Protein AF-A0A258QVG5-F1 (afdb_monomer_lite)

Foldseek 3Di:
DDDPPAWDKDWDFDAVVVPRDIDIDTHHNPPDDDDDDFAFLVLLLVQDDPQQNVLSVLVVVLCVVQVWTKGWDDQSVCCSVVVDHNDDQQDATEIETEAGQLVCLLVSLVSLVVSQVPGRYHYWYWHAYPVGDTDISVVVNVVVVVVVVVVPDPPDPPDDDDDDDDDDDDDDDDDDDDDPDPVNSVVVVVCVSPVSVVVPDDDDDDDDDDDDDDDDDDDD

Secondary structure (DSSP, 8-state):
---TTS-EEEEEEPPGGG-S-EEEEEE-TTS--PPPPPPPHHHHGGGS-GGGHHHHHHHHHHHHHHT---EE-HHHHHHHHH-S----TT--EEEEEEP--GGGHHHHHHHHHHHHHHSSS-EEEEEE-TTS-EEEHHHHHHHHHHHHHHHSSPPPP------------------------HHHHHHHHHHHHHHHHHTT-------PPPPP----PPP-

Radius of gyration: 26.52 Å; chains: 1; bounding box: 61×71×98 Å

pLDDT: mean 75.22, std 26.57, range [23.16, 98.62]

Structure (mmCIF, N/CA/C/O backbone):
data_AF-A0A258QVG5-F1
#
_entry.id   AF-A0A258QVG5-F1
#
loop_
_atom_site.group_PDB
_atom_site.id
_atom_site.type_symbol
_atom_site.label_atom_id
_atom_site.label_alt_id
_atom_site.label_comp_id
_atom_site.label_asym_id
_atom_site.label_entity_id
_atom_site.label_seq_id
_atom_site.pdbx_PDB_ins_code
_atom_site.Cartn_x
_atom_site.Cartn_y
_atom_site.Cartn_z
_atom_site.occupancy
_atom_site.B_iso_or_equiv
_atom_site.auth_seq_id
_atom_site.auth_comp_id
_atom_site.auth_asym_id
_atom_site.auth_atom_id
_atom_site.pdbx_PDB_model_num
ATOM 1 N N . GLY A 1 1 ? -1.564 -7.899 -40.779 1.00 39.44 1 GLY A N 1
ATOM 2 C CA . GLY A 1 1 ? -1.584 -9.232 -40.152 1.00 39.44 1 GLY A CA 1
ATOM 3 C C . GLY A 1 1 ? -2.522 -9.162 -38.972 1.00 39.44 1 GLY A C 1
ATOM 4 O O . GLY A 1 1 ? -2.535 -8.127 -38.325 1.00 39.44 1 GLY A O 1
ATOM 5 N N . ALA A 1 2 ? -3.357 -10.185 -38.790 1.00 42.19 2 ALA A N 1
ATOM 6 C CA . ALA A 1 2 ? -4.320 -10.341 -37.692 1.00 42.19 2 ALA A CA 1
ATOM 7 C C . ALA A 1 2 ? -3.625 -10.186 -36.318 1.00 42.19 2 ALA A C 1
ATOM 9 O O . ALA A 1 2 ? -2.499 -10.648 -36.208 1.00 42.19 2 ALA A O 1
ATOM 10 N N . ASN A 1 3 ? -4.157 -9.576 -35.254 1.00 44.97 3 ASN A N 1
ATOM 11 C CA . ASN A 1 3 ? -5.513 -9.179 -34.871 1.00 44.97 3 ASN A CA 1
ATOM 12 C C . ASN A 1 3 ? -5.395 -8.015 -33.847 1.00 44.97 3 ASN A C 1
ATOM 14 O O . ASN A 1 3 ? -5.315 -8.257 -32.653 1.00 44.97 3 ASN A O 1
ATOM 18 N N . ASP A 1 4 ? -5.374 -6.755 -34.297 1.00 52.28 4 ASP A N 1
ATOM 19 C CA . ASP A 1 4 ? -5.156 -5.539 -33.466 1.00 52.28 4 ASP A CA 1
ATOM 20 C C . ASP A 1 4 ? -6.308 -5.229 -32.471 1.00 52.28 4 ASP A C 1
ATOM 22 O O . ASP A 1 4 ? -6.428 -4.124 -31.949 1.00 52.28 4 ASP A O 1
ATOM 26 N N . ARG A 1 5 ? -7.247 -6.167 -32.276 1.00 58.56 5 ARG A N 1
ATOM 27 C CA . ARG A 1 5 ? -8.491 -5.955 -31.516 1.00 58.56 5 ARG A CA 1
ATOM 28 C C . ARG A 1 5 ? -8.512 -6.606 -30.138 1.00 58.56 5 ARG A C 1
ATOM 30 O O . ARG A 1 5 ? -9.379 -6.233 -29.353 1.00 58.56 5 ARG A O 1
ATOM 37 N N . ASP A 1 6 ? -7.560 -7.489 -29.840 1.00 79.62 6 ASP A N 1
ATOM 38 C CA . ASP A 1 6 ? -7.533 -8.229 -28.572 1.00 79.62 6 ASP A CA 1
ATOM 39 C C . ASP A 1 6 ? -6.244 -8.009 -27.760 1.00 79.62 6 ASP A C 1
ATOM 41 O O . ASP A 1 6 ? -6.131 -8.515 -26.649 1.00 79.62 6 ASP A O 1
ATOM 45 N N . ASP A 1 7 ? -5.277 -7.235 -28.254 1.00 87.31 7 ASP A N 1
ATOM 46 C CA . ASP A 1 7 ? -4.042 -6.978 -27.510 1.00 87.31 7 ASP A CA 1
ATOM 47 C C . ASP A 1 7 ? -4.300 -6.204 -26.207 1.00 87.31 7 ASP A C 1
ATOM 49 O O . ASP A 1 7 ? -5.055 -5.229 -26.139 1.00 87.31 7 ASP A O 1
ATOM 53 N N . ILE A 1 8 ? -3.613 -6.625 -25.149 1.00 87.88 8 ILE A N 1
ATOM 54 C CA . ILE A 1 8 ? -3.694 -6.035 -23.820 1.00 87.88 8 ILE A CA 1
ATOM 55 C C . ILE A 1 8 ? -2.598 -4.979 -23.697 1.00 87.88 8 ILE A C 1
ATOM 57 O O . ILE A 1 8 ? -1.403 -5.284 -23.713 1.00 87.88 8 ILE A O 1
ATOM 61 N N . ALA A 1 9 ? -3.007 -3.721 -23.540 1.00 90.69 9 ALA A N 1
ATOM 62 C CA . ALA A 1 9 ? -2.091 -2.631 -23.236 1.00 90.69 9 ALA A CA 1
ATOM 63 C C . ALA A 1 9 ? -1.603 -2.736 -21.783 1.00 90.69 9 ALA A C 1
ATOM 65 O O . ALA A 1 9 ? -2.400 -2.693 -20.843 1.00 90.69 9 ALA A O 1
ATOM 66 N N . VAL A 1 10 ? -0.289 -2.822 -21.588 1.00 89.62 10 VAL A N 1
ATOM 67 C CA . VAL A 1 10 ? 0.347 -2.865 -20.266 1.00 89.62 10 VAL A CA 1
ATOM 68 C C . VAL A 1 10 ? 1.392 -1.766 -20.116 1.00 89.62 10 VAL A C 1
ATOM 70 O O . VAL A 1 10 ? 1.963 -1.276 -21.091 1.00 89.62 10 VAL A O 1
ATOM 73 N N . GLY A 1 11 ? 1.661 -1.382 -18.869 1.00 89.81 11 GLY A N 1
ATOM 74 C CA . GLY A 1 11 ? 2.685 -0.402 -18.525 1.00 89.81 11 GLY A CA 1
ATOM 75 C C . GLY A 1 11 ? 3.699 -0.970 -17.538 1.00 89.81 11 GLY A C 1
ATOM 76 O O . GLY A 1 11 ? 3.314 -1.471 -16.484 1.00 89.81 11 GLY A O 1
ATOM 77 N N . LEU A 1 12 ? 4.989 -0.830 -17.842 1.00 89.50 12 LEU A N 1
ATOM 78 C CA . LEU A 1 12 ? 6.088 -1.134 -16.929 1.00 89.50 12 LEU A CA 1
ATOM 79 C C . LEU A 1 12 ? 6.669 0.176 -16.374 1.00 89.50 12 LEU A C 1
ATOM 81 O O . LEU A 1 12 ? 7.265 0.950 -17.131 1.00 89.50 12 LEU A O 1
ATOM 85 N N . PRO A 1 13 ? 6.523 0.466 -15.074 1.00 90.94 13 PRO A N 1
ATOM 86 C CA . PRO A 1 13 ? 7.199 1.600 -14.468 1.00 90.94 13 PRO A CA 1
ATOM 87 C C . PRO A 1 13 ? 8.676 1.274 -14.259 1.00 90.94 13 PRO A C 1
ATOM 89 O O . PRO A 1 13 ? 9.026 0.273 -13.631 1.00 90.94 13 PRO A O 1
ATOM 92 N N . LEU A 1 14 ? 9.552 2.154 -14.736 1.00 90.75 14 LEU A N 1
ATOM 93 C CA . LEU A 1 14 ? 10.971 2.064 -14.425 1.00 90.75 14 LEU A CA 1
ATOM 94 C C . LEU A 1 14 ? 11.248 2.572 -13.004 1.00 90.75 14 LEU A C 1
ATOM 96 O O . LEU A 1 14 ? 10.532 3.458 -12.514 1.00 90.75 14 LEU A O 1
ATOM 100 N N . PRO A 1 15 ? 12.317 2.076 -12.354 1.00 90.31 15 PRO A N 1
ATOM 101 C CA . PRO A 1 15 ? 12.818 2.673 -11.130 1.00 90.31 15 PRO A CA 1
ATOM 102 C C . PRO A 1 15 ? 13.022 4.185 -11.319 1.00 90.31 15 PRO A C 1
ATOM 104 O O . PRO A 1 15 ? 13.508 4.617 -12.368 1.00 90.31 15 PRO A O 1
ATOM 107 N N . PRO A 1 16 ? 12.710 5.026 -10.320 1.00 89.19 16 PRO A N 1
ATOM 108 C CA . PRO A 1 16 ? 12.868 6.474 -10.417 1.00 89.19 16 PRO A CA 1
ATOM 109 C C . PRO A 1 16 ? 14.280 6.934 -10.786 1.00 89.19 16 PRO A C 1
ATOM 111 O O . PRO A 1 16 ? 14.414 7.974 -11.425 1.00 89.19 16 PRO A O 1
ATOM 114 N N . ALA A 1 17 ? 15.307 6.158 -10.422 1.00 88.62 17 ALA A N 1
ATOM 115 C CA . ALA A 1 17 ? 16.696 6.404 -10.811 1.00 88.62 17 ALA A CA 1
ATOM 116 C C . ALA A 1 17 ? 16.903 6.406 -12.339 1.00 88.62 17 ALA A C 1
ATOM 118 O O . ALA A 1 17 ? 17.829 7.041 -12.828 1.00 88.62 17 ALA A O 1
ATOM 119 N N . LEU A 1 18 ? 16.009 5.759 -13.093 1.00 88.06 18 LEU A N 1
ATOM 120 C CA . LEU A 1 18 ? 15.982 5.743 -14.557 1.00 88.06 18 LEU A CA 1
ATOM 121 C C . LEU A 1 18 ? 15.018 6.794 -15.148 1.00 88.06 18 LEU A C 1
ATOM 123 O O . LEU A 1 18 ? 14.580 6.665 -16.287 1.00 88.06 18 LEU A O 1
ATOM 127 N N . GLY A 1 19 ? 14.653 7.832 -14.383 1.00 84.50 19 GLY A N 1
ATOM 128 C CA . GLY A 1 19 ? 13.946 9.009 -14.906 1.00 84.50 19 GLY A CA 1
ATOM 129 C C . GLY A 1 19 ? 12.418 9.018 -14.760 1.00 84.50 19 GLY A C 1
ATOM 130 O O . GLY A 1 19 ? 11.753 9.745 -15.491 1.00 84.50 19 GLY A O 1
ATOM 131 N N . LYS A 1 20 ? 11.838 8.246 -13.822 1.00 81.25 20 LYS A N 1
ATOM 132 C CA . LYS A 1 20 ? 10.369 8.128 -13.603 1.00 81.25 20 LYS A CA 1
ATOM 133 C C . LYS A 1 20 ? 9.572 7.794 -14.881 1.00 81.25 20 LYS A C 1
ATOM 135 O O . LYS A 1 20 ? 8.424 8.214 -15.038 1.00 81.25 20 LYS A O 1
ATOM 140 N N . LEU A 1 21 ? 10.178 7.039 -15.789 1.00 87.44 21 LEU A N 1
ATOM 141 C CA . LEU A 1 21 ? 9.568 6.647 -17.053 1.00 87.44 21 LEU A CA 1
ATOM 142 C C . LEU A 1 21 ? 8.583 5.481 -16.863 1.00 87.44 21 LEU A C 1
ATOM 144 O O . LEU A 1 21 ? 8.768 4.629 -15.993 1.00 87.44 21 LEU A O 1
ATOM 148 N N . ARG A 1 22 ? 7.550 5.424 -17.708 1.00 90.81 22 ARG A N 1
ATOM 149 C CA . ARG A 1 22 ? 6.672 4.258 -17.863 1.00 90.81 22 ARG A CA 1
ATOM 150 C C . ARG A 1 22 ? 6.754 3.786 -19.308 1.00 90.81 22 ARG A C 1
ATOM 152 O O . ARG A 1 22 ? 6.476 4.567 -20.213 1.00 90.81 22 ARG A O 1
ATOM 159 N N . LEU A 1 23 ? 7.156 2.538 -19.510 1.00 91.75 23 LEU A N 1
ATOM 160 C CA . LEU A 1 23 ? 7.204 1.910 -20.827 1.00 91.75 23 LEU A CA 1
ATOM 161 C C . LEU A 1 23 ? 5.850 1.266 -21.116 1.00 91.75 23 LEU A C 1
ATOM 163 O O . LEU A 1 23 ? 5.347 0.517 -20.282 1.00 91.75 23 LEU A O 1
ATOM 167 N N . GLY A 1 24 ? 5.255 1.581 -22.263 1.00 93.06 24 GLY A N 1
ATOM 168 C CA . GLY A 1 24 ? 4.016 0.959 -22.725 1.00 93.06 24 GLY A CA 1
ATOM 169 C C . GLY A 1 24 ? 4.311 -0.211 -23.656 1.00 93.06 24 GLY A C 1
ATOM 170 O O . GLY A 1 24 ? 5.177 -0.097 -24.521 1.00 93.06 24 GLY A O 1
ATOM 171 N N . PHE A 1 25 ? 3.579 -1.309 -23.493 1.00 90.88 25 PHE A N 1
ATOM 172 C CA . PHE A 1 25 ? 3.644 -2.476 -24.368 1.00 90.88 25 PHE A CA 1
ATOM 173 C C . PHE A 1 25 ? 2.233 -2.934 -24.725 1.00 90.88 25 PHE A C 1
ATOM 175 O O . PHE A 1 25 ? 1.297 -2.733 -23.952 1.00 90.88 25 PHE A O 1
ATOM 182 N N . PHE A 1 26 ? 2.107 -3.590 -25.872 1.00 91.88 26 PHE A N 1
ATOM 183 C CA . PHE A 1 26 ? 0.944 -4.397 -26.213 1.00 91.88 26 PHE A CA 1
ATOM 184 C C . PHE A 1 26 ? 1.356 -5.861 -26.106 1.00 91.88 26 PHE A C 1
ATOM 186 O O . PHE A 1 26 ? 2.401 -6.250 -26.630 1.00 91.88 26 PHE A O 1
ATOM 193 N N . ILE A 1 27 ? 0.584 -6.639 -25.356 1.00 90.00 27 ILE A N 1
ATOM 194 C CA . ILE A 1 27 ? 0.794 -8.074 -25.179 1.00 90.00 27 ILE A CA 1
ATOM 195 C C . ILE A 1 27 ? -0.392 -8.794 -25.829 1.00 90.00 27 ILE A C 1
ATOM 197 O O . ILE A 1 27 ? -1.528 -8.427 -25.525 1.00 90.00 27 ILE A O 1
ATOM 201 N N . PRO A 1 28 ? -0.169 -9.818 -26.671 1.00 90.38 28 PRO A N 1
ATOM 202 C CA . PRO A 1 28 ? -1.257 -10.610 -27.241 1.00 90.38 28 PRO A CA 1
ATOM 203 C C . PRO A 1 28 ? -2.192 -11.169 -26.160 1.00 90.38 28 PRO A C 1
ATOM 205 O O . PRO A 1 28 ? -1.706 -11.683 -25.151 1.00 90.38 28 PRO A O 1
ATOM 208 N N . ALA A 1 29 ? -3.515 -11.101 -26.346 1.00 84.88 29 ALA A N 1
ATOM 209 C CA . ALA A 1 29 ? -4.493 -11.593 -25.357 1.00 84.88 29 ALA A CA 1
ATOM 210 C C . ALA A 1 29 ? -4.362 -13.086 -25.024 1.00 84.88 29 ALA A C 1
ATOM 212 O O . ALA A 1 29 ? -4.769 -13.516 -23.946 1.00 84.88 29 ALA A O 1
ATOM 213 N N . ASP A 1 30 ? -3.820 -13.875 -25.948 1.00 87.38 30 ASP A N 1
ATOM 214 C CA . ASP A 1 30 ? -3.542 -15.299 -25.773 1.00 87.38 30 ASP A CA 1
ATOM 215 C C . ASP A 1 30 ? -2.213 -15.567 -25.047 1.00 87.38 30 ASP A C 1
ATOM 217 O O . ASP A 1 30 ? -1.884 -16.718 -24.747 1.00 87.38 30 ASP A O 1
ATOM 221 N N . SER A 1 31 ? -1.463 -14.516 -24.704 1.00 83.38 31 SER A N 1
ATOM 222 C CA . SER A 1 31 ? -0.300 -14.631 -23.833 1.00 83.38 31 SER A CA 1
ATOM 223 C C . SER A 1 31 ? -0.744 -15.096 -22.451 1.00 83.38 31 SER A C 1
ATOM 225 O O . SER A 1 31 ? -1.675 -14.553 -21.858 1.00 83.38 31 SER A O 1
ATOM 227 N N . GLY A 1 32 ? -0.048 -16.088 -21.897 1.00 78.50 32 GLY A N 1
ATOM 228 C CA . GLY A 1 32 ? -0.316 -16.568 -20.544 1.00 78.50 32 GLY A CA 1
ATOM 229 C C . GLY A 1 32 ? -0.076 -15.472 -19.502 1.00 78.50 32 GLY A C 1
ATOM 230 O O . GLY A 1 32 ? 1.069 -15.193 -19.148 1.00 78.50 32 GLY A O 1
ATOM 231 N N . ILE A 1 33 ? -1.150 -14.866 -18.991 1.00 80.81 33 ILE A N 1
ATOM 232 C CA . ILE A 1 33 ? -1.091 -13.908 -17.884 1.00 80.81 33 ILE A CA 1
ATOM 233 C C . ILE A 1 33 ? -1.202 -14.676 -16.573 1.00 80.81 33 ILE A C 1
ATOM 235 O O . ILE A 1 33 ? -2.261 -15.195 -16.222 1.00 80.81 33 ILE A O 1
ATOM 239 N N . ASN A 1 34 ? -0.106 -14.699 -15.820 1.00 81.31 34 ASN A N 1
ATOM 240 C CA . ASN A 1 34 ? -0.100 -15.217 -14.460 1.00 81.31 34 ASN A CA 1
ATOM 241 C C . ASN A 1 34 ? -0.276 -14.064 -13.476 1.00 81.31 34 ASN A C 1
ATOM 243 O O . ASN A 1 34 ? 0.548 -13.150 -13.417 1.00 81.31 34 ASN A O 1
ATOM 247 N N . ALA A 1 35 ? -1.340 -14.123 -12.678 1.00 81.38 35 ALA A N 1
ATOM 248 C CA . ALA A 1 35 ? -1.482 -13.231 -11.541 1.00 81.38 35 ALA A CA 1
ATOM 249 C C . ALA A 1 35 ? -0.443 -13.599 -10.475 1.00 81.38 35 ALA A C 1
ATOM 251 O O . ALA A 1 35 ? -0.302 -14.763 -10.098 1.00 81.38 35 ALA A O 1
ATOM 252 N N . ILE A 1 36 ? 0.269 -12.596 -9.970 1.00 84.31 36 ILE A N 1
ATOM 253 C CA . ILE A 1 36 ? 1.083 -12.758 -8.768 1.00 84.31 36 ILE A CA 1
ATOM 254 C C . ILE A 1 36 ? 0.186 -12.711 -7.531 1.00 84.31 36 ILE A C 1
ATOM 256 O O . ILE A 1 36 ? -0.846 -12.036 -7.518 1.00 84.31 36 ILE A O 1
ATOM 260 N N . ALA A 1 37 ? 0.591 -13.419 -6.477 1.00 88.75 37 ALA A N 1
ATOM 261 C CA . ALA A 1 37 ? -0.068 -13.298 -5.186 1.00 88.75 37 ALA A CA 1
ATOM 262 C C . ALA A 1 37 ? 0.035 -11.853 -4.671 1.00 88.75 37 ALA A C 1
ATOM 264 O O . ALA A 1 37 ? 1.047 -11.176 -4.867 1.00 88.75 37 ALA A O 1
ATOM 265 N N . ALA A 1 38 ? -1.018 -11.390 -4.000 1.00 93.56 38 ALA A N 1
ATOM 266 C CA . ALA A 1 38 ? -1.010 -10.093 -3.344 1.00 93.56 38 ALA A CA 1
ATOM 267 C C . ALA A 1 38 ? 0.079 -10.054 -2.262 1.00 93.56 38 ALA A C 1
ATOM 269 O O . ALA A 1 38 ? 0.135 -10.941 -1.413 1.00 93.56 38 ALA A O 1
ATOM 270 N N . VAL A 1 39 ? 0.915 -9.016 -2.285 1.00 97.31 39 VAL A N 1
ATOM 271 C CA . VAL A 1 39 ? 1.994 -8.840 -1.307 1.00 97.31 39 VAL A CA 1
ATOM 272 C C . VAL A 1 39 ? 1.432 -8.144 -0.075 1.00 97.31 39 VAL A C 1
ATOM 274 O O . VAL A 1 39 ? 0.916 -7.028 -0.159 1.00 97.31 39 VAL A O 1
ATOM 277 N N . SER A 1 40 ? 1.524 -8.791 1.080 1.00 98.12 40 SER A N 1
ATOM 278 C CA . SER A 1 40 ? 1.060 -8.217 2.344 1.00 98.12 40 SER A CA 1
ATOM 279 C C . SER A 1 40 ? 2.016 -7.132 2.873 1.00 98.12 40 SER A C 1
ATOM 281 O O . SER A 1 40 ? 3.218 -7.169 2.589 1.00 98.12 40 SER A O 1
ATOM 283 N N . PRO A 1 41 ? 1.543 -6.193 3.718 1.00 97.88 41 PRO A N 1
ATOM 284 C CA . PRO A 1 41 ? 2.423 -5.244 4.405 1.00 97.88 41 PRO A CA 1
ATOM 285 C C . PRO A 1 41 ? 3.532 -5.923 5.221 1.00 97.88 41 PRO A C 1
ATOM 287 O O . PRO A 1 41 ? 4.654 -5.421 5.267 1.00 97.88 41 PRO A O 1
ATOM 290 N N . ALA A 1 42 ? 3.246 -7.091 5.805 1.00 97.81 42 ALA A N 1
ATOM 291 C CA . ALA A 1 42 ? 4.216 -7.882 6.558 1.00 97.81 42 ALA A CA 1
ATOM 292 C C . ALA A 1 42 ? 5.359 -8.399 5.668 1.00 97.81 42 ALA A C 1
ATOM 294 O O . ALA A 1 42 ? 6.529 -8.312 6.034 1.00 97.81 42 ALA A O 1
ATOM 295 N N . GLU A 1 43 ? 5.037 -8.910 4.478 1.00 97.62 43 GLU A N 1
ATOM 296 C CA . GLU A 1 43 ? 6.039 -9.383 3.516 1.00 97.62 43 GLU A CA 1
ATOM 297 C C . GLU A 1 43 ? 6.863 -8.224 2.946 1.00 97.62 43 GLU A C 1
ATOM 299 O O . GLU A 1 43 ? 8.091 -8.331 2.838 1.00 97.62 43 GLU A O 1
ATOM 304 N N . ALA A 1 44 ? 6.199 -7.106 2.639 1.00 97.25 44 ALA A N 1
ATOM 305 C CA . ALA A 1 44 ? 6.819 -5.900 2.103 1.00 97.25 44 ALA A CA 1
ATOM 306 C C . ALA A 1 44 ? 7.718 -5.172 3.119 1.00 97.25 44 ALA A C 1
ATOM 308 O O . ALA A 1 44 ? 8.616 -4.433 2.714 1.00 97.25 44 ALA A O 1
ATOM 309 N N . ALA A 1 45 ? 7.547 -5.405 4.427 1.00 96.50 45 ALA A N 1
ATOM 310 C CA . ALA A 1 45 ? 8.354 -4.780 5.482 1.00 96.50 45 ALA A CA 1
ATOM 311 C C . ALA A 1 45 ? 9.861 -5.075 5.357 1.00 96.50 45 ALA A C 1
ATOM 313 O O . ALA A 1 45 ? 10.702 -4.282 5.787 1.00 96.50 45 ALA A O 1
ATOM 314 N N . ARG A 1 46 ? 10.227 -6.189 4.714 1.00 95.06 46 ARG A N 1
ATOM 315 C CA . ARG A 1 46 ? 11.631 -6.526 4.421 1.00 95.06 46 ARG A CA 1
ATOM 316 C C . ARG A 1 46 ? 12.242 -5.638 3.340 1.00 95.06 46 ARG A C 1
ATOM 318 O O . ARG A 1 46 ? 13.455 -5.459 3.323 1.00 95.06 46 ARG A O 1
ATOM 325 N N . SER A 1 47 ? 11.404 -5.069 2.481 1.00 95.94 47 SER A N 1
ATOM 326 C CA . SER A 1 47 ? 11.802 -4.286 1.313 1.00 95.94 47 SER A CA 1
ATOM 327 C C . SER A 1 47 ? 11.769 -2.779 1.565 1.00 95.94 47 SER A C 1
ATOM 329 O O . SER A 1 47 ? 12.165 -2.030 0.681 1.00 95.94 47 SER A O 1
ATOM 331 N N . VAL A 1 48 ? 11.320 -2.301 2.733 1.00 96.12 48 VAL A N 1
ATOM 332 C CA . VAL A 1 48 ? 11.319 -0.862 3.060 1.00 96.12 48 VAL A CA 1
ATOM 333 C C . VAL A 1 48 ? 12.585 -0.417 3.804 1.00 96.12 48 VAL A C 1
ATOM 335 O O . VAL A 1 48 ? 13.206 -1.221 4.511 1.00 96.12 48 VAL A O 1
ATOM 338 N N . PRO A 1 49 ? 12.945 0.883 3.726 1.00 94.12 49 PRO A N 1
ATOM 339 C CA . PRO A 1 49 ? 13.907 1.488 4.643 1.00 94.12 49 PRO A CA 1
ATOM 340 C C . PRO A 1 49 ? 13.547 1.218 6.108 1.00 94.12 49 PRO A C 1
ATOM 342 O O . PRO A 1 49 ? 12.370 1.169 6.470 1.00 94.12 49 PRO A O 1
ATOM 345 N N . THR A 1 50 ? 14.559 1.100 6.970 1.00 95.00 50 THR A N 1
ATOM 346 C CA . THR A 1 50 ? 14.379 0.805 8.405 1.00 95.00 50 THR A CA 1
ATOM 347 C C . THR A 1 50 ? 13.461 1.799 9.112 1.00 95.00 50 THR A C 1
ATOM 349 O O . THR A 1 50 ? 12.726 1.405 10.010 1.00 95.00 50 THR A O 1
ATOM 352 N N . THR A 1 51 ? 13.440 3.057 8.666 1.00 95.50 51 THR A N 1
ATOM 353 C CA . THR A 1 51 ? 12.558 4.108 9.190 1.00 95.50 51 THR A CA 1
ATOM 354 C C . THR A 1 51 ? 11.072 3.828 8.966 1.00 95.50 51 THR A C 1
ATOM 356 O O . THR A 1 51 ? 10.260 4.264 9.772 1.00 95.50 51 THR A O 1
ATOM 359 N N . LEU A 1 52 ? 10.699 3.092 7.913 1.00 96.69 52 LEU A N 1
ATOM 360 C CA . LEU A 1 52 ? 9.300 2.782 7.590 1.00 96.69 52 LEU A CA 1
ATOM 361 C C . LEU A 1 52 ? 8.823 1.451 8.189 1.00 96.69 52 LEU A C 1
ATOM 363 O O . LEU A 1 52 ? 7.620 1.194 8.212 1.00 96.69 52 LEU A O 1
ATOM 367 N N . ARG A 1 53 ? 9.735 0.600 8.684 1.00 97.00 53 ARG A N 1
ATOM 368 C CA . ARG A 1 53 ? 9.381 -0.724 9.230 1.00 97.00 53 ARG A CA 1
ATOM 369 C C . ARG A 1 53 ? 8.359 -0.653 10.370 1.00 97.00 53 ARG A C 1
ATOM 371 O O . ARG A 1 53 ? 7.352 -1.349 10.250 1.00 97.00 53 ARG A O 1
ATOM 378 N N . PRO A 1 54 ? 8.510 0.222 11.388 1.00 97.56 54 PRO A N 1
ATOM 379 C CA . PRO A 1 54 ? 7.528 0.301 12.472 1.00 97.56 54 PRO A CA 1
ATOM 380 C C . PRO A 1 54 ? 6.122 0.672 11.983 1.00 97.56 54 PRO A C 1
ATOM 382 O O . PRO A 1 54 ? 5.124 0.188 12.510 1.00 97.56 54 PRO A O 1
ATOM 385 N N . GLN A 1 55 ? 6.024 1.504 10.940 1.00 97.94 55 GLN A N 1
ATOM 386 C CA . GLN A 1 55 ? 4.736 1.883 10.362 1.00 97.94 55 GLN A CA 1
ATOM 387 C C . GLN A 1 55 ? 4.068 0.699 9.646 1.00 97.94 55 GLN A C 1
ATOM 389 O O . GLN A 1 55 ? 2.873 0.474 9.827 1.00 97.94 55 GLN A O 1
ATOM 394 N N . LEU A 1 56 ? 4.828 -0.099 8.883 1.00 98.12 56 LEU A N 1
ATOM 395 C CA . LEU A 1 56 ? 4.320 -1.318 8.235 1.00 98.12 56 LEU A CA 1
ATOM 396 C C . LEU A 1 56 ? 3.944 -2.411 9.245 1.00 98.12 56 LEU A C 1
ATOM 398 O O . LEU A 1 56 ? 2.964 -3.131 9.039 1.00 98.12 56 LEU A O 1
ATOM 402 N N . GLU A 1 57 ? 4.674 -2.519 10.352 1.00 98.25 57 GLU A N 1
ATOM 403 C CA . GLU A 1 57 ? 4.328 -3.403 11.469 1.00 98.25 57 GLU A CA 1
ATOM 404 C C . GLU A 1 57 ? 3.007 -2.976 12.122 1.00 98.25 57 GLU A C 1
ATOM 406 O O . GLU A 1 57 ? 2.131 -3.813 12.341 1.00 98.25 57 GLU A O 1
ATOM 411 N N . ALA A 1 58 ? 2.803 -1.675 12.345 1.00 98.44 58 ALA A N 1
ATOM 412 C CA . ALA A 1 58 ? 1.552 -1.147 12.884 1.00 98.44 58 ALA A CA 1
ATOM 413 C C . ALA A 1 58 ? 0.360 -1.361 11.928 1.00 98.44 58 ALA A C 1
ATOM 415 O O . ALA A 1 58 ? -0.721 -1.762 12.363 1.00 98.44 58 ALA A O 1
ATOM 416 N N . ILE A 1 59 ? 0.567 -1.188 10.617 1.00 98.56 59 ILE A N 1
ATOM 417 C CA . ILE A 1 59 ? -0.420 -1.538 9.580 1.00 98.56 59 ILE A CA 1
ATOM 418 C C . ILE A 1 59 ? -0.753 -3.035 9.624 1.00 98.56 59 ILE A C 1
ATOM 420 O O . ILE A 1 59 ? -1.919 -3.422 9.547 1.00 98.56 59 ILE A O 1
ATOM 424 N N . THR A 1 60 ? 0.263 -3.885 9.773 1.00 98.62 60 THR A N 1
ATOM 425 C CA . THR A 1 60 ? 0.087 -5.338 9.884 1.00 98.62 60 THR A CA 1
ATOM 426 C C . THR A 1 60 ? -0.720 -5.695 11.132 1.00 98.62 60 THR A C 1
ATOM 428 O O . THR A 1 60 ? -1.643 -6.505 11.060 1.00 98.62 60 THR A O 1
ATOM 431 N N . ALA A 1 61 ? -0.438 -5.054 12.267 1.00 98.56 61 ALA A N 1
ATOM 432 C CA . ALA A 1 61 ? -1.189 -5.249 13.502 1.00 98.56 61 ALA A CA 1
ATOM 433 C C . ALA A 1 61 ? -2.661 -4.818 13.361 1.00 98.56 61 ALA A C 1
ATOM 435 O O . ALA A 1 61 ? -3.554 -5.536 13.816 1.00 98.56 61 ALA A O 1
ATOM 436 N N . LEU A 1 62 ? -2.932 -3.696 12.681 1.00 98.44 62 LEU A N 1
ATOM 437 C CA . LEU A 1 62 ? -4.292 -3.262 12.343 1.00 98.44 62 LEU A CA 1
ATOM 438 C C . LEU A 1 62 ? -5.014 -4.309 11.485 1.00 98.44 62 LEU A C 1
ATOM 440 O O . LEU A 1 62 ? -6.142 -4.692 11.796 1.00 98.44 62 LEU A O 1
ATOM 444 N N . ALA A 1 63 ? -4.354 -4.811 10.440 1.00 98.19 63 ALA A N 1
ATOM 445 C CA . ALA A 1 63 ? -4.909 -5.838 9.566 1.00 98.19 63 ALA A CA 1
ATOM 446 C C . ALA A 1 63 ? -5.295 -7.105 10.342 1.00 98.19 63 ALA A C 1
ATOM 448 O O . ALA A 1 63 ? -6.417 -7.591 10.206 1.00 98.19 63 ALA A O 1
ATOM 449 N N . VAL A 1 64 ? -4.407 -7.589 11.216 1.00 98.31 64 VAL A N 1
ATOM 450 C CA . VAL A 1 64 ? -4.669 -8.747 12.082 1.00 98.31 64 VAL A CA 1
ATOM 451 C C . VAL A 1 64 ? -5.849 -8.482 13.015 1.00 98.31 64 VAL A C 1
ATOM 453 O O . VAL A 1 64 ? -6.764 -9.302 13.079 1.00 98.31 64 VAL A O 1
ATOM 456 N N . ARG A 1 65 ? -5.876 -7.327 13.693 1.00 97.69 65 ARG A N 1
ATOM 457 C CA . ARG A 1 65 ? -6.960 -6.956 14.617 1.00 97.69 65 ARG A CA 1
ATOM 458 C C . ARG A 1 65 ? -8.323 -6.904 13.928 1.00 97.69 65 ARG A C 1
ATOM 460 O O . ARG A 1 65 ? -9.321 -7.308 14.519 1.00 97.69 65 ARG A O 1
ATOM 467 N N . LEU A 1 66 ? -8.378 -6.416 12.692 1.00 97.00 66 LEU A N 1
ATOM 468 C CA . LEU A 1 66 ? -9.621 -6.329 11.923 1.00 97.00 66 LEU A CA 1
ATOM 469 C C . LEU A 1 66 ? -9.950 -7.610 11.140 1.00 97.00 66 LEU A C 1
ATOM 471 O O . LEU A 1 66 ? -11.019 -7.688 10.533 1.00 97.00 66 LEU A O 1
ATOM 475 N N . GLY A 1 67 ? -9.064 -8.611 11.148 1.00 97.25 67 GLY A N 1
ATOM 476 C CA . GLY A 1 67 ? -9.212 -9.825 10.346 1.00 97.25 67 GLY A CA 1
ATOM 477 C C . GLY A 1 67 ? -9.183 -9.553 8.838 1.00 97.25 67 GLY A C 1
ATOM 478 O O . GLY A 1 67 ? -9.854 -10.246 8.074 1.00 97.25 67 GLY A O 1
ATOM 479 N N . LEU A 1 68 ? -8.447 -8.524 8.413 1.00 97.69 68 LEU A N 1
ATOM 480 C CA . LEU A 1 68 ? -8.324 -8.091 7.023 1.00 97.69 68 LEU A CA 1
ATOM 481 C C . LEU A 1 68 ? -6.976 -8.515 6.439 1.00 97.69 68 LEU A C 1
ATOM 483 O O . LEU A 1 68 ? -5.993 -8.714 7.148 1.00 97.69 68 LEU A O 1
ATOM 487 N N . ARG A 1 69 ? -6.931 -8.624 5.111 1.00 97.62 69 ARG A N 1
ATOM 488 C CA . ARG A 1 69 ? -5.716 -8.931 4.349 1.00 97.62 69 ARG A CA 1
ATOM 489 C C . ARG A 1 69 ? -5.464 -7.818 3.335 1.00 97.62 69 ARG A C 1
ATOM 491 O O . ARG A 1 69 ? -5.857 -7.972 2.181 1.00 97.62 69 ARG A O 1
ATOM 498 N N . PRO A 1 70 ? -4.904 -6.673 3.761 1.00 98.00 70 PRO A N 1
ATOM 499 C CA . PRO A 1 70 ? -4.520 -5.634 2.827 1.00 98.00 70 PRO A CA 1
ATOM 500 C C . PRO A 1 70 ? -3.328 -6.077 1.979 1.00 98.00 70 PRO A C 1
ATOM 502 O O . PRO A 1 70 ? -2.545 -6.938 2.387 1.00 98.00 70 PRO A O 1
ATOM 505 N N . ALA A 1 71 ? -3.179 -5.443 0.824 1.00 98.19 71 ALA A N 1
ATOM 506 C CA . ALA A 1 71 ? -2.068 -5.650 -0.090 1.00 98.19 71 ALA A CA 1
ATOM 507 C C . ALA A 1 71 ? -1.347 -4.330 -0.366 1.00 98.19 71 ALA A C 1
ATOM 509 O O . ALA A 1 71 ? -1.987 -3.283 -0.456 1.00 98.19 71 ALA A O 1
ATOM 510 N N . VAL A 1 72 ? -0.027 -4.372 -0.525 1.00 97.81 72 VAL A N 1
ATOM 511 C CA . VAL A 1 72 ? 0.732 -3.221 -1.023 1.00 97.81 72 VAL A CA 1
ATOM 512 C C . VAL A 1 72 ? 0.577 -3.118 -2.537 1.00 97.81 72 VAL A C 1
ATOM 514 O O . VAL A 1 72 ? 0.552 -4.130 -3.240 1.00 97.81 72 VAL A O 1
ATOM 517 N N . PHE A 1 73 ? 0.507 -1.895 -3.053 1.00 94.94 73 PHE A N 1
ATOM 518 C CA . PHE A 1 73 ? 0.598 -1.631 -4.487 1.00 94.94 73 PHE A CA 1
ATOM 519 C C . PHE A 1 73 ? 1.584 -0.488 -4.759 1.00 94.94 73 PHE A C 1
ATOM 521 O O . PHE A 1 73 ? 2.354 -0.089 -3.883 1.00 94.94 73 PHE A O 1
ATOM 528 N N . GLY A 1 74 ? 1.647 -0.018 -6.004 1.00 93.50 74 GLY A N 1
ATOM 529 C CA . GLY A 1 74 ? 2.473 1.137 -6.352 1.00 93.50 74 GLY A CA 1
ATOM 530 C C . GLY A 1 74 ? 3.972 0.903 -6.135 1.00 93.50 74 GLY A C 1
ATOM 531 O O . GLY A 1 74 ? 4.500 -0.175 -6.410 1.00 93.50 74 GLY A O 1
ATOM 532 N N . ALA A 1 75 ? 4.680 1.941 -5.685 1.00 95.00 75 ALA A N 1
ATOM 533 C CA . ALA A 1 75 ? 6.143 1.938 -5.606 1.00 95.00 75 ALA A CA 1
ATOM 534 C C . ALA A 1 75 ? 6.695 0.862 -4.658 1.00 95.00 75 ALA A C 1
ATOM 536 O O . ALA A 1 75 ? 7.711 0.242 -4.968 1.00 95.00 75 ALA A O 1
ATOM 537 N N . LEU A 1 76 ? 6.023 0.615 -3.530 1.00 97.31 76 LEU A N 1
ATOM 538 C CA . LEU A 1 76 ? 6.449 -0.412 -2.583 1.00 97.31 76 LEU A CA 1
ATOM 539 C C . LEU A 1 76 ? 6.340 -1.818 -3.186 1.00 97.31 76 LEU A C 1
ATOM 541 O O . LEU A 1 76 ? 7.268 -2.612 -3.045 1.00 97.31 76 LEU A O 1
ATOM 545 N N . LEU A 1 77 ? 5.252 -2.111 -3.904 1.00 96.44 77 LEU A N 1
ATOM 546 C CA . LEU A 1 77 ? 5.106 -3.387 -4.603 1.00 96.44 77 LEU A CA 1
ATOM 547 C C . LEU A 1 77 ? 6.233 -3.592 -5.622 1.00 96.44 77 LEU A C 1
ATOM 549 O O . LEU A 1 77 ? 6.879 -4.635 -5.617 1.00 96.44 77 LEU A O 1
ATOM 553 N N . TRP A 1 78 ? 6.524 -2.587 -6.452 1.00 95.50 78 TRP A N 1
ATOM 554 C CA . TRP A 1 78 ? 7.607 -2.683 -7.435 1.00 95.50 78 TRP A CA 1
ATOM 555 C C . TRP A 1 78 ? 8.980 -2.875 -6.790 1.00 95.50 78 TRP A C 1
ATOM 557 O O . TRP A 1 78 ? 9.759 -3.700 -7.264 1.00 95.50 78 TRP A O 1
ATOM 567 N N . GLN A 1 79 ? 9.262 -2.182 -5.685 1.00 96.56 79 GLN A N 1
ATOM 568 C CA . GLN A 1 79 ? 10.493 -2.389 -4.919 1.00 96.56 79 GLN A CA 1
ATOM 569 C C . GLN A 1 79 ? 10.592 -3.807 -4.357 1.00 96.56 79 GLN A C 1
ATOM 571 O O . GLN A 1 79 ? 11.663 -4.400 -4.379 1.00 96.56 79 GLN A O 1
ATOM 576 N N . HIS A 1 80 ? 9.483 -4.359 -3.866 1.00 96.62 80 HIS A N 1
ATOM 577 C CA . HIS A 1 80 ? 9.453 -5.724 -3.354 1.00 96.62 80 HIS A CA 1
ATOM 578 C C . HIS A 1 80 ? 9.709 -6.759 -4.455 1.00 96.62 80 HIS A C 1
ATOM 580 O O . HIS A 1 80 ? 10.506 -7.667 -4.259 1.00 96.62 80 HIS A O 1
ATOM 586 N N . LEU A 1 81 ? 9.057 -6.608 -5.610 1.00 94.31 81 LEU A N 1
ATOM 587 C CA . LEU A 1 81 ? 9.129 -7.584 -6.701 1.00 94.31 81 LEU A CA 1
ATOM 588 C C . LEU A 1 81 ? 10.451 -7.552 -7.471 1.00 94.31 81 LEU A C 1
ATOM 590 O O . LEU A 1 81 ? 10.884 -8.579 -7.980 1.00 94.31 81 LEU A O 1
ATOM 594 N N . THR A 1 82 ? 11.052 -6.372 -7.616 1.00 94.19 82 THR A N 1
ATOM 595 C CA . THR A 1 82 ? 12.260 -6.186 -8.438 1.00 94.19 82 THR A CA 1
ATOM 596 C C . THR A 1 82 ? 13.537 -6.067 -7.619 1.00 94.19 82 THR A C 1
ATOM 598 O O . THR A 1 82 ? 14.618 -6.087 -8.197 1.00 94.19 82 THR A O 1
ATOM 601 N N . GLU A 1 83 ? 13.419 -5.862 -6.304 1.00 95.06 83 GLU A N 1
ATOM 602 C CA . GLU A 1 83 ? 14.520 -5.512 -5.394 1.00 95.06 83 GLU A CA 1
ATOM 603 C C . GLU A 1 83 ? 15.251 -4.201 -5.754 1.00 95.06 83 GLU A C 1
ATOM 605 O O . GLU A 1 83 ? 16.253 -3.836 -5.137 1.00 95.06 83 GLU A O 1
ATOM 610 N N . LEU A 1 84 ? 14.729 -3.435 -6.717 1.00 94.94 84 LEU A N 1
ATOM 611 C CA . LEU A 1 84 ? 15.2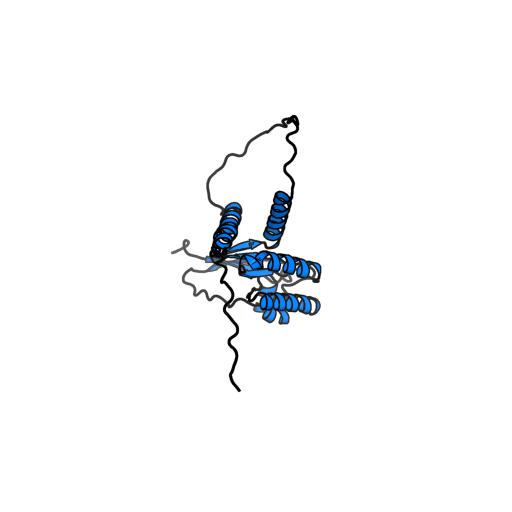53 -2.129 -7.104 1.00 94.94 84 LEU A CA 1
ATOM 612 C C . LEU A 1 84 ? 14.626 -1.017 -6.262 1.00 94.94 84 LEU A C 1
ATOM 614 O O . LEU A 1 84 ? 13.488 -1.107 -5.807 1.00 94.94 84 LEU A O 1
ATOM 618 N N . ALA A 1 85 ? 15.347 0.092 -6.100 1.00 94.25 85 ALA A N 1
ATOM 619 C CA . ALA A 1 85 ? 14.843 1.245 -5.363 1.00 94.25 85 ALA A CA 1
ATOM 620 C C . ALA A 1 85 ? 13.730 1.969 -6.147 1.00 94.25 85 ALA A C 1
ATOM 622 O O . ALA A 1 85 ? 14.008 2.726 -7.080 1.00 94.25 85 ALA A O 1
ATOM 623 N N . TYR A 1 86 ? 12.473 1.769 -5.745 1.00 95.56 86 TYR A N 1
ATOM 624 C CA . TYR A 1 86 ? 11.310 2.532 -6.218 1.00 95.56 86 TYR A CA 1
ATOM 625 C C . TYR A 1 86 ? 10.847 3.582 -5.206 1.00 95.56 86 TYR A C 1
ATOM 627 O O . TYR A 1 86 ? 10.357 4.648 -5.598 1.00 95.56 86 TYR A O 1
ATOM 635 N N . LEU A 1 87 ? 11.035 3.315 -3.914 1.00 95.44 87 LEU A N 1
ATOM 636 C CA . LEU A 1 87 ? 10.762 4.271 -2.853 1.00 95.44 87 LEU A CA 1
ATOM 637 C C . LEU A 1 87 ? 11.838 5.363 -2.824 1.00 95.44 87 LEU A C 1
ATOM 639 O O . LEU A 1 87 ? 13.034 5.117 -2.958 1.00 95.44 87 LEU A O 1
ATOM 643 N N . ARG A 1 88 ? 11.391 6.598 -2.618 1.00 92.44 88 ARG A N 1
ATOM 644 C CA . ARG A 1 88 ? 12.215 7.792 -2.379 1.00 92.44 88 ARG A CA 1
ATOM 645 C C . ARG A 1 88 ? 11.777 8.475 -1.081 1.00 92.44 88 ARG A C 1
ATOM 647 O O . ARG A 1 88 ? 10.645 8.242 -0.651 1.00 92.44 88 ARG A O 1
ATOM 654 N N . PRO A 1 89 ? 12.596 9.364 -0.492 1.00 90.12 89 PRO A N 1
ATOM 655 C CA . PRO A 1 89 ? 12.139 10.223 0.597 1.00 90.12 89 PRO A CA 1
ATOM 656 C C . PRO A 1 89 ? 10.817 10.920 0.238 1.00 90.12 89 PRO A C 1
ATOM 658 O O . PRO A 1 89 ? 10.683 11.459 -0.862 1.00 90.12 89 PRO A O 1
ATOM 661 N N . GLY A 1 90 ? 9.837 10.850 1.142 1.00 90.81 90 GLY A N 1
ATOM 662 C CA . GLY A 1 90 ? 8.492 11.395 0.931 1.00 90.81 90 GLY A CA 1
ATOM 663 C C . GLY A 1 90 ? 7.595 10.584 -0.011 1.00 90.81 90 GLY A C 1
ATOM 664 O O . GLY A 1 90 ? 6.609 11.124 -0.496 1.00 90.81 90 GLY A O 1
ATOM 665 N N . SER A 1 91 ? 7.935 9.328 -0.319 1.00 94.94 91 SER A N 1
ATOM 666 C CA . SER A 1 91 ? 6.997 8.437 -1.016 1.00 94.94 91 SER A CA 1
ATOM 667 C C . SER A 1 91 ? 5.874 8.008 -0.086 1.00 94.94 91 SER A C 1
ATOM 669 O O . SER A 1 91 ? 6.109 7.761 1.098 1.00 94.94 91 SER A O 1
ATOM 671 N N . ASP A 1 92 ? 4.690 7.866 -0.661 1.00 96.69 92 ASP A N 1
ATOM 672 C CA . ASP A 1 92 ? 3.528 7.334 0.033 1.00 96.69 92 ASP A CA 1
ATOM 673 C C . ASP A 1 92 ? 3.622 5.804 0.143 1.00 96.69 92 ASP A C 1
ATOM 675 O O . ASP A 1 92 ? 4.331 5.141 -0.624 1.00 96.69 92 ASP A O 1
ATOM 679 N N . ILE A 1 93 ? 2.899 5.245 1.111 1.00 97.94 93 ILE A N 1
ATOM 680 C CA . ILE A 1 93 ? 2.651 3.809 1.223 1.00 97.94 93 ILE A CA 1
ATOM 681 C C . ILE A 1 93 ? 1.242 3.532 0.709 1.00 97.94 93 ILE A C 1
ATOM 683 O O . ILE A 1 93 ? 0.253 3.830 1.377 1.00 97.94 93 ILE A O 1
ATOM 687 N N . ASP A 1 94 ? 1.191 2.962 -0.488 1.00 97.81 94 ASP A N 1
ATOM 688 C CA . ASP A 1 94 ? -0.017 2.630 -1.234 1.00 97.81 94 ASP A CA 1
ATOM 689 C C . ASP A 1 94 ? -0.571 1.256 -0.810 1.00 97.81 94 ASP A C 1
ATOM 691 O O . ASP A 1 94 ? 0.092 0.224 -0.975 1.00 97.81 94 ASP A O 1
ATOM 695 N N . LEU A 1 95 ? -1.794 1.227 -0.268 1.00 98.31 95 LEU A N 1
ATOM 696 C CA . LEU A 1 95 ? -2.448 0.022 0.253 1.00 98.31 95 LEU A CA 1
ATOM 697 C C . LEU A 1 95 ? -3.836 -0.219 -0.351 1.00 98.31 95 LEU A C 1
ATOM 699 O O . LEU A 1 95 ? -4.677 0.674 -0.407 1.00 98.31 95 LEU A O 1
ATOM 703 N N . LEU A 1 96 ? -4.113 -1.467 -0.712 1.00 98.12 96 LEU A N 1
ATOM 704 C CA . LEU A 1 96 ? -5.453 -1.952 -1.024 1.00 98.12 96 LEU A CA 1
ATOM 705 C C . LEU A 1 96 ? -6.011 -2.676 0.194 1.00 98.12 96 LEU A C 1
ATOM 707 O O . LEU A 1 96 ? -5.480 -3.708 0.601 1.00 98.12 96 LEU A O 1
ATOM 711 N N . TRP A 1 97 ? -7.087 -2.153 0.767 1.00 98.19 97 TRP A N 1
ATOM 712 C CA . TRP A 1 97 ? -7.781 -2.755 1.898 1.00 98.19 97 TRP A CA 1
ATOM 713 C C . TRP A 1 97 ? -9.068 -3.421 1.428 1.00 98.19 97 TRP A C 1
ATOM 715 O O . TRP A 1 97 ? -9.897 -2.748 0.821 1.00 98.19 97 TRP A O 1
ATOM 725 N N . PRO A 1 98 ? -9.313 -4.703 1.733 1.00 97.31 98 PRO A N 1
ATOM 726 C CA . PRO A 1 98 ? -10.640 -5.263 1.528 1.00 97.31 98 PRO A CA 1
ATOM 727 C C . PRO A 1 98 ? -11.649 -4.531 2.420 1.00 97.31 98 PRO A C 1
ATOM 729 O O . PRO A 1 98 ? -11.358 -4.228 3.581 1.00 97.31 98 PRO A O 1
ATOM 732 N N . ALA A 1 99 ? -12.840 -4.266 1.885 1.00 95.12 99 ALA A N 1
ATOM 733 C CA . ALA A 1 99 ? -13.919 -3.656 2.642 1.00 95.12 99 ALA A CA 1
ATOM 734 C C . ALA A 1 99 ? -14.223 -4.504 3.888 1.00 95.12 99 ALA A C 1
ATOM 736 O O . ALA A 1 99 ? -14.510 -5.701 3.759 1.00 95.12 99 ALA A O 1
ATOM 737 N N . PRO A 1 100 ? -14.158 -3.917 5.097 1.00 94.00 100 PRO A N 1
ATOM 738 C CA . PRO A 1 100 ? -14.482 -4.647 6.308 1.00 94.00 100 PRO A CA 1
ATOM 739 C C . PRO A 1 100 ? -15.986 -4.924 6.370 1.00 94.00 100 PRO A C 1
ATOM 741 O O . PRO A 1 100 ? -16.761 -4.529 5.499 1.00 94.00 100 PRO A O 1
ATOM 744 N N . ARG A 1 101 ? -16.441 -5.576 7.441 1.00 91.12 101 ARG A N 1
ATOM 745 C CA . ARG A 1 101 ? -17.875 -5.553 7.750 1.00 91.12 101 ARG A CA 1
ATOM 746 C C . ARG A 1 101 ? -18.325 -4.096 7.986 1.00 91.12 101 ARG A C 1
ATOM 748 O O . ARG A 1 101 ? -17.527 -3.314 8.509 1.00 91.12 101 ARG A O 1
ATOM 755 N N . PRO A 1 102 ? -19.562 -3.708 7.613 1.00 89.44 102 PRO A N 1
ATOM 756 C CA . PRO A 1 102 ? -20.012 -2.316 7.712 1.00 89.44 102 PRO A CA 1
ATOM 757 C C . PRO A 1 102 ? -19.854 -1.684 9.104 1.00 89.44 102 PRO A C 1
ATOM 759 O O . PRO A 1 102 ? -19.508 -0.513 9.205 1.00 89.44 102 PRO A O 1
ATOM 762 N N . ASP A 1 103 ? -20.037 -2.464 10.169 1.00 90.00 103 ASP A N 1
ATOM 763 C CA . ASP A 1 103 ? -19.885 -2.062 11.575 1.00 90.00 103 ASP A CA 1
ATOM 764 C C . ASP A 1 103 ? -18.432 -1.765 11.989 1.00 90.00 103 ASP A C 1
ATOM 766 O O . ASP A 1 103 ? -18.192 -1.159 13.029 1.00 90.00 103 ASP A O 1
ATOM 770 N N . ARG A 1 104 ? -17.457 -2.172 11.172 1.00 95.06 104 ARG A N 1
ATOM 771 C CA . ARG A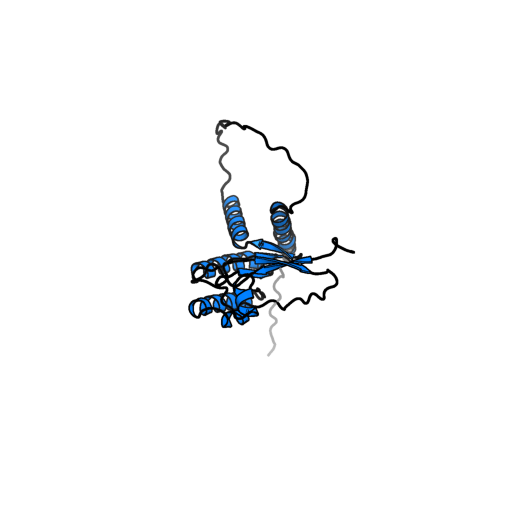 1 104 ? -16.016 -1.998 11.409 1.00 95.06 104 ARG A CA 1
ATOM 772 C C . ARG A 1 104 ? -15.389 -0.962 10.470 1.00 95.06 104 ARG A C 1
ATOM 774 O O . ARG A 1 104 ? -14.184 -0.735 10.540 1.00 95.06 104 ARG A O 1
ATOM 781 N N . LEU A 1 105 ? -16.177 -0.355 9.576 1.00 95.31 105 LEU A N 1
ATOM 782 C CA . LEU A 1 105 ? -15.668 0.604 8.592 1.00 95.31 105 LEU A CA 1
ATOM 783 C C . LEU A 1 105 ? -15.141 1.878 9.255 1.00 95.31 105 LEU A C 1
ATOM 785 O O . LEU A 1 105 ? -14.039 2.308 8.930 1.00 95.31 105 LEU A O 1
ATOM 789 N N . ASP A 1 106 ? -15.892 2.454 10.193 1.00 95.00 106 ASP A N 1
ATOM 790 C CA . ASP A 1 106 ? -15.455 3.665 10.897 1.00 95.00 106 ASP A CA 1
ATOM 791 C C . ASP A 1 106 ? -14.173 3.407 11.706 1.00 95.00 106 ASP A C 1
ATOM 793 O O . ASP A 1 106 ? -13.267 4.234 11.687 1.00 95.00 106 ASP A O 1
ATOM 797 N N . GLU A 1 107 ? -14.051 2.230 12.334 1.00 96.56 107 GLU A N 1
ATOM 798 C CA . GLU A 1 107 ? -12.831 1.824 13.047 1.00 96.56 107 GLU A CA 1
ATOM 799 C C . GLU A 1 107 ? -11.628 1.732 12.105 1.00 96.56 107 GLU A C 1
ATOM 801 O O . GLU A 1 107 ? -10.600 2.340 12.385 1.00 96.56 107 GLU A O 1
ATOM 806 N N . LEU A 1 108 ? -11.766 1.055 10.957 1.00 97.94 108 LEU A N 1
ATOM 807 C CA . LEU A 1 108 ? -10.699 0.995 9.955 1.00 97.94 108 LEU A CA 1
ATOM 808 C C . LEU A 1 108 ? -10.253 2.398 9.523 1.00 97.94 108 LEU A C 1
ATOM 810 O O . LEU A 1 108 ? -9.058 2.660 9.433 1.00 97.94 108 LEU A O 1
ATOM 814 N N . LEU A 1 109 ? -11.196 3.297 9.237 1.00 98.00 109 LEU A N 1
ATOM 815 C CA . LEU A 1 109 ? -10.876 4.621 8.706 1.00 98.00 109 LEU A CA 1
ATOM 816 C C . LEU A 1 109 ? -10.235 5.546 9.748 1.00 98.00 109 LEU A C 1
ATOM 818 O O . LEU A 1 109 ? -9.297 6.268 9.412 1.00 98.00 109 LEU A O 1
ATOM 822 N N . GLU A 1 110 ? -10.711 5.529 10.995 1.00 97.94 110 GLU A N 1
ATOM 823 C CA . GLU A 1 110 ? -10.092 6.301 12.079 1.00 97.94 110 GLU A CA 1
ATOM 824 C C . GLU A 1 110 ? -8.701 5.748 12.429 1.00 97.94 110 GLU A C 1
ATOM 826 O O . GLU A 1 110 ? -7.761 6.526 12.595 1.00 97.94 110 GLU A O 1
ATOM 831 N N . ASP A 1 111 ? -8.524 4.423 12.448 1.00 98.31 111 ASP A N 1
ATOM 832 C CA . ASP A 1 111 ? -7.216 3.806 12.686 1.00 98.31 111 ASP A CA 1
ATOM 833 C C . ASP A 1 111 ? -6.221 4.093 11.554 1.00 98.31 111 ASP A C 1
ATOM 835 O O . ASP A 1 111 ? -5.057 4.393 11.818 1.00 98.31 111 ASP A O 1
ATOM 839 N N . LEU A 1 112 ? -6.662 4.061 10.291 1.00 98.38 112 LEU A N 1
ATOM 840 C CA . LEU A 1 112 ? -5.830 4.468 9.155 1.00 98.38 112 LEU A CA 1
ATOM 841 C C . LEU A 1 112 ? -5.402 5.931 9.266 1.00 98.38 112 LEU A C 1
ATOM 843 O O . LEU A 1 112 ? -4.234 6.238 9.037 1.00 98.38 112 LEU A O 1
ATOM 847 N N . ALA A 1 113 ? -6.313 6.826 9.657 1.00 98.38 113 ALA A N 1
ATOM 848 C CA . ALA A 1 113 ? -5.986 8.230 9.881 1.00 98.38 113 ALA A CA 1
ATOM 849 C C . ALA A 1 113 ? -4.983 8.416 11.034 1.00 98.38 113 ALA A C 1
ATOM 851 O O . ALA A 1 113 ? -4.075 9.241 10.929 1.00 98.38 113 ALA A O 1
ATOM 852 N N . ALA A 1 114 ? -5.109 7.638 12.112 1.00 98.38 114 ALA A N 1
ATOM 853 C CA . ALA A 1 114 ? -4.173 7.671 13.232 1.00 98.38 114 ALA A CA 1
ATOM 854 C C . ALA A 1 114 ? -2.777 7.157 12.838 1.00 98.38 114 ALA A C 1
ATOM 856 O O . ALA A 1 114 ? -1.775 7.795 13.161 1.00 98.38 114 ALA A O 1
ATOM 857 N N . LEU A 1 115 ? -2.701 6.041 12.105 1.00 98.12 115 LEU A N 1
ATOM 858 C CA . LEU A 1 115 ? -1.438 5.486 11.604 1.00 98.12 115 LEU A CA 1
ATOM 859 C C . LEU A 1 115 ? -0.756 6.405 10.588 1.00 98.12 115 LEU A C 1
ATOM 861 O O . LEU A 1 115 ? 0.469 6.509 10.577 1.00 98.12 115 LEU A O 1
ATOM 865 N N . ASP A 1 116 ? -1.542 7.065 9.742 1.00 98.19 116 ASP A N 1
ATOM 866 C CA . ASP A 1 116 ? -1.059 8.070 8.800 1.00 98.19 116 ASP A CA 1
ATOM 867 C C . ASP A 1 116 ? -0.462 9.284 9.517 1.00 98.19 116 ASP A C 1
ATOM 869 O O . ASP A 1 116 ? 0.627 9.728 9.175 1.00 98.19 116 ASP A O 1
ATOM 873 N N . ALA A 1 117 ? -1.141 9.787 10.549 1.00 97.94 117 ALA A N 1
ATOM 874 C CA . ALA A 1 117 ? -0.669 10.936 11.316 1.00 97.94 117 ALA A CA 1
ATOM 875 C C . ALA A 1 117 ? 0.571 10.627 12.175 1.00 97.94 117 ALA A C 1
ATOM 877 O O . ALA A 1 117 ? 1.397 11.510 12.397 1.00 97.94 117 ALA A O 1
ATOM 878 N N . ALA A 1 118 ? 0.690 9.399 12.687 1.00 97.25 118 ALA A N 1
ATOM 879 C CA . ALA A 1 118 ? 1.796 8.988 13.552 1.00 97.25 118 ALA A CA 1
ATOM 880 C C . ALA A 1 118 ? 3.042 8.526 12.780 1.00 97.25 118 ALA A C 1
ATOM 882 O O . ALA A 1 118 ? 4.138 8.480 13.341 1.00 97.25 118 ALA A O 1
ATOM 883 N N . GLY A 1 119 ? 2.873 8.118 11.523 1.00 95.56 119 GLY A N 1
ATOM 884 C CA . GLY A 1 119 ? 3.924 7.486 10.747 1.00 95.56 119 GLY A CA 1
ATOM 885 C C . GLY A 1 119 ? 4.782 8.458 9.927 1.00 95.56 119 GLY A C 1
ATOM 886 O O . GLY A 1 119 ? 4.359 9.565 9.603 1.00 95.56 119 GLY A O 1
ATOM 887 N N . PRO A 1 120 ? 6.008 8.050 9.564 1.00 96.06 120 PRO A N 1
ATOM 888 C CA . PRO A 1 120 ? 6.924 8.865 8.765 1.00 96.06 120 PRO A CA 1
ATOM 889 C C . PRO A 1 120 ? 6.533 8.994 7.285 1.00 96.06 120 PRO A C 1
ATOM 891 O O . PRO A 1 120 ? 6.996 9.923 6.624 1.00 96.06 120 PRO A O 1
ATOM 894 N N . ALA A 1 121 ? 5.737 8.067 6.743 1.00 97.38 121 ALA A N 1
ATOM 895 C CA . ALA A 1 121 ? 5.225 8.132 5.378 1.00 97.38 121 ALA A CA 1
ATOM 896 C C . ALA A 1 121 ? 3.709 8.336 5.371 1.00 97.38 121 ALA A C 1
ATOM 898 O O . ALA A 1 121 ? 2.988 7.786 6.202 1.00 97.38 121 ALA A O 1
ATOM 899 N N . ARG A 1 122 ? 3.218 9.086 4.387 1.00 97.81 122 ARG A N 1
ATOM 900 C CA . ARG A 1 122 ? 1.784 9.231 4.146 1.00 97.81 122 ARG A CA 1
ATOM 901 C C . ARG A 1 122 ? 1.209 7.887 3.688 1.00 97.81 122 ARG A C 1
ATOM 903 O O . ARG A 1 122 ? 1.779 7.228 2.822 1.00 97.81 122 ARG A O 1
ATOM 910 N N . LEU A 1 123 ? 0.064 7.496 4.236 1.00 98.12 123 LEU A N 1
ATOM 911 C CA . LEU A 1 123 ? -0.690 6.321 3.801 1.00 98.12 123 LEU A CA 1
ATOM 912 C C . LEU A 1 123 ? -1.676 6.710 2.700 1.00 98.12 123 LEU A C 1
ATOM 914 O O . LEU A 1 123 ? -2.508 7.602 2.881 1.00 98.12 123 LEU A O 1
ATOM 918 N N . ASP A 1 124 ? -1.629 6.040 1.560 1.00 97.44 124 ASP A N 1
ATOM 919 C CA . ASP A 1 124 ? -2.593 6.230 0.478 1.00 97.44 124 ASP A CA 1
ATOM 920 C C . ASP A 1 124 ? -3.182 4.887 0.044 1.00 97.44 124 ASP A C 1
ATOM 922 O O . ASP A 1 124 ? -2.756 3.820 0.489 1.00 97.44 124 ASP A O 1
ATOM 926 N N . GLY A 1 125 ? -4.221 4.949 -0.779 1.00 96.50 125 GLY A N 1
ATOM 927 C CA . GLY A 1 125 ? -4.838 3.779 -1.375 1.00 96.50 125 GLY A CA 1
ATOM 928 C C . GLY A 1 125 ? -6.328 3.669 -1.109 1.00 96.50 125 GLY A C 1
ATOM 929 O O . GLY A 1 125 ? -7.019 4.657 -0.840 1.00 96.50 125 GLY A O 1
ATOM 930 N N . GLU A 1 126 ? -6.846 2.455 -1.245 1.00 98.31 126 GLU A N 1
ATOM 931 C CA . GLU A 1 126 ? -8.261 2.248 -1.525 1.00 98.31 126 GLU A CA 1
ATOM 932 C C . GLU A 1 126 ? -8.893 1.167 -0.653 1.00 98.31 126 GLU A C 1
ATOM 934 O O . GLU A 1 126 ? -8.252 0.188 -0.272 1.00 98.31 126 GLU A O 1
ATOM 939 N N . ILE A 1 127 ? -10.184 1.342 -0.371 1.00 98.00 127 ILE A N 1
ATOM 940 C CA . ILE A 1 127 ? -11.057 0.299 0.160 1.00 98.00 127 ILE A CA 1
ATOM 941 C C . ILE A 1 127 ? -11.721 -0.408 -1.024 1.00 98.00 127 ILE A C 1
ATOM 943 O O . ILE A 1 127 ? -12.511 0.209 -1.739 1.00 98.00 127 ILE A O 1
ATOM 947 N N . VAL A 1 128 ? -11.416 -1.690 -1.211 1.00 96.75 128 VAL A N 1
ATOM 948 C CA . VAL A 1 128 ? -11.908 -2.548 -2.296 1.00 96.75 128 VAL A CA 1
ATOM 949 C C . VAL A 1 128 ? -13.170 -3.285 -1.848 1.00 96.75 128 VAL A C 1
ATOM 951 O O . VAL A 1 128 ? -13.156 -4.064 -0.892 1.00 96.75 128 VAL A O 1
ATOM 954 N N . LEU A 1 129 ? -14.276 -3.040 -2.540 1.00 92.94 129 LEU A N 1
ATOM 955 C CA . LEU A 1 129 ? -15.570 -3.676 -2.327 1.00 92.94 129 LEU A CA 1
ATOM 956 C C . LEU A 1 129 ? -15.589 -5.107 -2.901 1.00 92.94 129 LEU A C 1
ATOM 958 O O . LEU A 1 129 ? -14.808 -5.430 -3.794 1.00 92.94 129 LEU A O 1
ATOM 962 N N . PRO A 1 130 ? -16.517 -5.978 -2.453 1.00 89.06 130 PRO A N 1
ATOM 963 C CA . PRO A 1 130 ? -16.594 -7.361 -2.935 1.00 89.06 130 PRO A CA 1
ATOM 964 C C . PRO A 1 130 ? -16.829 -7.523 -4.444 1.00 89.06 130 PRO A C 1
ATOM 966 O O . PRO A 1 130 ? -16.478 -8.562 -4.993 1.00 89.06 130 PRO A O 1
ATOM 969 N N . ALA A 1 131 ? -17.431 -6.530 -5.104 1.00 88.44 131 ALA A N 1
ATOM 970 C CA . ALA A 1 131 ? -17.646 -6.536 -6.552 1.00 88.44 131 ALA A CA 1
ATOM 971 C C . ALA A 1 131 ? -16.457 -5.943 -7.342 1.00 88.44 131 ALA A C 1
ATOM 973 O O . ALA A 1 131 ? -16.496 -5.891 -8.569 1.00 88.44 131 ALA A O 1
ATOM 974 N N . GLY A 1 132 ? -15.368 -5.582 -6.654 1.00 87.56 132 GLY A N 1
ATOM 975 C CA . GLY A 1 132 ? -14.114 -5.128 -7.251 1.00 87.56 132 GLY A CA 1
ATOM 976 C C . GLY A 1 132 ? -14.012 -3.616 -7.435 1.00 87.56 132 GLY A C 1
ATOM 977 O O . GLY A 1 132 ? -12.947 -3.130 -7.805 1.00 87.56 132 GLY A O 1
ATOM 978 N N . GLU A 1 133 ? -15.070 -2.850 -7.156 1.00 92.69 133 GLU A N 1
ATOM 979 C CA . GLU A 1 133 ? -14.966 -1.394 -7.123 1.00 92.69 133 GLU A CA 1
ATOM 980 C C . GLU A 1 133 ? -14.151 -0.947 -5.915 1.00 92.69 133 GLU A C 1
ATOM 982 O O . GLU A 1 133 ? -14.193 -1.563 -4.853 1.00 92.69 133 GLU A O 1
ATOM 987 N N . ALA A 1 134 ? -13.449 0.169 -6.053 1.00 94.19 134 ALA A N 1
ATOM 988 C CA . ALA A 1 134 ? -12.602 0.687 -4.998 1.00 94.19 134 ALA A CA 1
ATOM 989 C C . ALA A 1 134 ? -12.821 2.188 -4.802 1.00 94.19 134 ALA A C 1
ATOM 991 O O . ALA A 1 134 ? -13.218 2.907 -5.724 1.00 94.19 134 ALA A O 1
ATOM 992 N N . VAL A 1 135 ? -12.607 2.661 -3.576 1.00 96.00 135 VAL A N 1
ATOM 993 C CA . VAL A 1 135 ? -12.685 4.084 -3.227 1.00 96.00 135 VAL A CA 1
ATOM 994 C C . VAL A 1 135 ? -11.471 4.486 -2.412 1.00 96.00 135 VAL A C 1
ATOM 996 O O . VAL A 1 135 ? -11.071 3.759 -1.503 1.00 96.00 135 VAL A O 1
ATOM 999 N N . ASN A 1 136 ? -10.914 5.666 -2.681 1.00 97.38 136 ASN A N 1
ATOM 1000 C CA . ASN A 1 136 ? -9.834 6.193 -1.859 1.00 97.38 136 ASN A CA 1
ATOM 1001 C C . ASN A 1 136 ? -10.302 6.354 -0.401 1.00 97.38 136 ASN A C 1
ATOM 1003 O O . ASN A 1 136 ? -11.331 6.987 -0.125 1.00 97.38 136 ASN A O 1
ATOM 1007 N N . TRP A 1 137 ? -9.549 5.787 0.544 1.00 97.75 137 TRP A N 1
ATOM 1008 C CA . TRP A 1 137 ? -9.977 5.723 1.945 1.00 97.75 137 TRP A CA 1
ATOM 1009 C C . TRP A 1 137 ? -10.134 7.116 2.573 1.00 97.75 137 TRP A C 1
ATOM 1011 O O . TRP A 1 137 ? -11.017 7.319 3.409 1.00 97.75 137 TRP A O 1
ATOM 1021 N N . ARG A 1 138 ? -9.344 8.107 2.137 1.00 96.94 138 ARG A N 1
ATOM 1022 C CA . ARG A 1 138 ? -9.397 9.485 2.655 1.00 96.94 138 ARG A CA 1
ATOM 1023 C C . ARG A 1 138 ? -10.623 10.225 2.161 1.00 96.94 138 ARG A C 1
ATOM 1025 O O . ARG A 1 138 ? -11.260 10.959 2.920 1.00 96.94 138 ARG A O 1
ATOM 1032 N N . GLU A 1 139 ? -10.967 10.037 0.889 1.00 96.88 139 GLU A N 1
ATOM 1033 C CA . GLU A 1 139 ? -12.188 10.608 0.326 1.00 96.88 139 GLU A CA 1
ATOM 1034 C C . GLU A 1 139 ? -13.417 10.053 1.042 1.00 96.88 139 GLU A C 1
ATOM 1036 O O . GLU A 1 139 ? -14.309 10.822 1.424 1.00 96.88 139 GLU A O 1
ATOM 1041 N N . LEU A 1 140 ? -13.421 8.740 1.287 1.00 95.69 140 LEU A N 1
ATOM 1042 C CA . LEU A 1 140 ? -14.463 8.054 2.037 1.00 95.69 140 LEU A CA 1
ATOM 1043 C C . LEU A 1 140 ? -14.559 8.569 3.479 1.00 95.69 140 LEU A C 1
ATOM 1045 O O . LEU A 1 140 ? -15.638 8.981 3.909 1.00 95.69 140 LEU A O 1
ATOM 1049 N N . HIS A 1 141 ? -13.439 8.614 4.205 1.00 96.12 141 HIS A N 1
ATOM 1050 C CA . HIS A 1 141 ? -13.374 9.124 5.577 1.00 96.12 141 HIS A CA 1
ATOM 1051 C C . HIS A 1 141 ? -13.892 10.562 5.670 1.00 96.12 141 HIS A C 1
ATOM 1053 O O . HIS A 1 141 ? -14.795 10.870 6.454 1.00 96.12 141 HIS A O 1
ATOM 1059 N N . GLY A 1 142 ? -13.423 11.438 4.779 1.00 95.00 142 GLY A N 1
ATOM 1060 C CA . GLY A 1 142 ? -13.900 12.813 4.691 1.00 95.00 142 GLY A CA 1
ATOM 1061 C C . GLY A 1 142 ? -15.396 12.908 4.371 1.00 95.00 142 GLY A C 1
ATOM 1062 O O . GLY A 1 142 ? -16.100 13.753 4.932 1.00 95.00 142 GLY A O 1
ATOM 1063 N N . ALA A 1 143 ? -15.916 12.055 3.484 1.00 93.31 143 ALA A N 1
ATOM 1064 C CA . ALA A 1 143 ? -17.333 12.034 3.127 1.00 93.31 143 ALA A CA 1
ATOM 1065 C C . ALA A 1 143 ? -18.227 11.602 4.298 1.00 93.31 143 ALA A C 1
ATOM 1067 O O . ALA A 1 143 ? -19.244 12.259 4.559 1.00 93.31 143 ALA A O 1
ATOM 1068 N N . LEU A 1 144 ? -17.840 10.557 5.033 1.00 90.81 144 LEU A N 1
ATOM 1069 C CA . LEU A 1 144 ? -18.586 10.064 6.193 1.00 90.81 144 LEU A CA 1
ATOM 1070 C C . LEU A 1 144 ? -18.623 11.101 7.321 1.00 90.81 144 LEU A C 1
ATOM 1072 O O . LEU A 1 144 ? -19.706 11.403 7.835 1.00 90.81 144 LEU A O 1
ATOM 1076 N N . ARG A 1 145 ? -17.497 11.764 7.612 1.00 90.56 145 ARG A N 1
ATOM 1077 C CA . ARG A 1 145 ? -17.435 12.844 8.616 1.00 90.56 145 ARG A CA 1
ATOM 1078 C C . ARG A 1 145 ? -18.308 14.042 8.242 1.00 90.56 145 ARG A C 1
ATOM 1080 O O . ARG A 1 145 ? -19.063 14.548 9.076 1.00 90.56 145 ARG A O 1
ATOM 1087 N N . ARG A 1 146 ? -18.297 14.460 6.969 1.00 90.44 146 ARG A N 1
ATOM 1088 C CA . ARG A 1 146 ? -19.201 15.519 6.472 1.00 90.44 146 ARG A CA 1
ATOM 1089 C C . ARG A 1 146 ? -20.674 15.132 6.619 1.00 90.44 146 ARG A C 1
ATOM 1091 O O . ARG A 1 146 ? -21.509 15.998 6.882 1.00 90.44 146 ARG A O 1
ATOM 1098 N N . ARG A 1 147 ? -21.017 13.853 6.445 1.00 83.31 147 ARG A N 1
ATOM 1099 C CA . ARG A 1 147 ? -22.395 13.362 6.582 1.00 83.31 147 ARG A CA 1
ATOM 1100 C C . ARG A 1 147 ? -22.837 13.285 8.044 1.00 83.31 147 ARG A C 1
ATOM 1102 O O . ARG A 1 147 ? -23.966 13.676 8.339 1.00 83.31 147 ARG A O 1
ATOM 1109 N N . ALA A 1 148 ? -21.971 12.827 8.945 1.00 80.00 148 ALA A N 1
ATOM 1110 C CA . ALA A 1 148 ? -22.229 12.832 10.384 1.00 80.00 148 ALA A CA 1
ATOM 1111 C C . ALA A 1 148 ? -22.489 14.260 10.896 1.00 80.00 148 ALA A C 1
ATOM 1113 O O . ALA A 1 148 ? -23.517 14.503 11.524 1.00 80.00 148 ALA A O 1
ATOM 1114 N N . GLY A 1 149 ? -21.653 15.228 10.494 1.00 76.62 149 GLY A N 1
ATOM 1115 C CA . GLY A 1 149 ? -21.820 16.643 10.851 1.00 76.62 149 GLY A CA 1
ATOM 1116 C C . GLY A 1 149 ? -23.099 17.304 10.312 1.00 76.62 149 GLY A C 1
ATOM 1117 O O . GLY A 1 149 ? -23.615 18.245 10.909 1.00 76.62 149 GLY A O 1
ATOM 1118 N N . ARG A 1 150 ? -23.658 16.817 9.193 1.00 72.56 150 ARG A N 1
ATOM 1119 C CA . ARG A 1 150 ? -24.961 17.291 8.683 1.00 72.56 150 ARG A CA 1
ATOM 1120 C C . ARG A 1 150 ? -26.142 16.738 9.475 1.00 72.56 150 ARG A C 1
ATOM 1122 O O . ARG A 1 150 ? -27.151 17.426 9.573 1.00 72.56 150 ARG A O 1
ATOM 1129 N N . ARG A 1 151 ? -26.028 15.520 10.016 1.00 64.06 151 ARG A N 1
ATOM 1130 C CA . ARG A 1 151 ? -27.076 14.887 10.836 1.00 64.06 151 ARG A CA 1
ATOM 1131 C C . ARG A 1 151 ? -27.137 15.443 12.257 1.00 64.06 151 ARG A C 1
ATOM 1133 O O . ARG A 1 151 ? -28.211 15.446 12.839 1.00 64.06 151 ARG A O 1
ATOM 1140 N N . SER A 1 152 ? -26.020 15.940 12.785 1.00 59.28 152 SER A N 1
ATOM 1141 C CA . SER A 1 152 ? -25.953 16.571 14.108 1.00 59.28 152 SER A CA 1
ATOM 1142 C C . SER A 1 152 ? -26.321 18.059 14.116 1.00 59.28 152 SER A C 1
ATOM 1144 O O . SER A 1 152 ? -26.398 18.659 15.186 1.00 59.28 152 SER A O 1
ATOM 1146 N N . ARG A 1 153 ? -26.572 18.680 12.952 1.00 48.94 153 ARG A N 1
ATOM 1147 C CA . ARG A 1 153 ? -27.011 20.078 12.897 1.00 48.94 153 ARG A CA 1
ATOM 1148 C C . ARG A 1 153 ? -28.503 20.162 13.264 1.00 48.94 153 ARG A C 1
ATOM 1150 O O . ARG A 1 153 ? -29.303 19.560 12.547 1.00 48.94 153 ARG A O 1
ATOM 1157 N N . PRO A 1 154 ? -28.901 20.903 14.318 1.00 51.19 154 PRO A N 1
ATOM 1158 C CA . PRO A 1 154 ? -30.314 21.080 14.646 1.00 51.19 154 PRO A CA 1
ATOM 1159 C C . PRO A 1 154 ? -31.062 21.720 13.462 1.00 51.19 154 PRO A C 1
ATOM 1161 O O . PRO A 1 154 ? -30.439 22.446 12.671 1.00 51.19 154 PRO A O 1
ATOM 1164 N N . PRO A 1 155 ? -32.374 21.456 13.292 1.00 53.31 155 PRO A N 1
ATOM 1165 C CA . PRO A 1 155 ? -33.156 22.116 12.254 1.00 53.31 155 PRO A CA 1
ATOM 1166 C C . PRO A 1 155 ? -33.016 23.632 12.423 1.00 53.31 155 PRO A C 1
ATOM 1168 O O . PRO A 1 155 ? -33.197 24.166 13.516 1.00 53.31 155 PRO A O 1
ATOM 1171 N N . MET A 1 156 ? -32.637 24.324 11.344 1.00 51.94 156 MET A N 1
ATOM 1172 C CA . MET A 1 156 ? -32.584 25.787 11.350 1.00 51.94 156 MET A CA 1
ATOM 1173 C C . MET A 1 156 ? -33.991 26.313 11.667 1.00 51.94 156 MET A C 1
ATOM 1175 O O . MET A 1 156 ? -34.948 25.816 11.065 1.00 51.94 156 MET A O 1
ATOM 1179 N N . PRO A 1 157 ? -34.148 27.314 12.551 1.00 48.03 157 PRO A N 1
ATOM 1180 C CA . PRO A 1 157 ? -35.437 27.962 12.723 1.00 48.03 157 PRO A CA 1
ATOM 1181 C C . PRO A 1 157 ? -35.858 28.584 11.388 1.00 48.03 157 PRO A C 1
ATOM 1183 O O . PRO A 1 157 ? -35.051 29.207 10.691 1.00 48.03 157 PRO A O 1
ATOM 1186 N N . THR A 1 158 ? -37.121 28.387 11.015 1.00 51.44 158 THR A N 1
ATOM 1187 C CA . THR A 1 158 ? -37.742 28.963 9.819 1.00 51.44 158 THR A CA 1
ATOM 1188 C C . THR A 1 158 ? -37.886 30.474 9.995 1.00 51.44 158 THR A C 1
ATOM 1190 O O . THR A 1 158 ? -38.952 30.981 10.326 1.00 51.44 158 THR A O 1
ATOM 1193 N N . GLY A 1 159 ? -36.784 31.196 9.812 1.00 35.88 159 GLY A N 1
ATOM 1194 C CA . GLY A 1 159 ? -36.734 32.647 9.709 1.00 35.88 159 GLY A CA 1
ATOM 1195 C C . GLY A 1 159 ? -36.449 33.029 8.264 1.00 35.88 159 GLY A C 1
ATOM 1196 O O . GLY A 1 159 ? -35.448 32.612 7.686 1.00 35.88 159 GLY A O 1
ATOM 1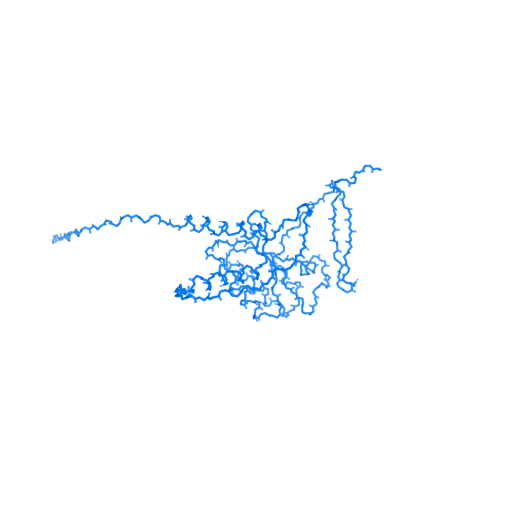197 N N . SER A 1 160 ? -37.356 33.794 7.665 1.00 44.06 160 SER A N 1
ATOM 1198 C CA . SER A 1 160 ? -37.298 34.286 6.291 1.00 44.06 160 SER A CA 1
ATOM 1199 C C . SER A 1 160 ? -35.978 35.007 5.986 1.00 44.06 160 SER A C 1
ATOM 1201 O O . SER A 1 160 ? -35.820 36.188 6.293 1.00 44.06 160 SER A O 1
ATOM 1203 N N . ALA A 1 161 ? -35.043 34.316 5.333 1.00 33.56 161 ALA A N 1
ATOM 1204 C CA . ALA A 1 161 ? -33.837 34.917 4.783 1.00 33.56 161 ALA A CA 1
ATOM 1205 C C . ALA A 1 161 ? -33.952 34.995 3.257 1.00 33.56 161 ALA A C 1
ATOM 1207 O O . ALA A 1 161 ? -34.024 34.007 2.529 1.00 33.56 161 ALA A O 1
ATOM 1208 N N . ARG A 1 162 ? -34.019 36.242 2.808 1.00 34.03 162 ARG A N 1
ATOM 1209 C CA . ARG A 1 162 ? -34.115 36.735 1.439 1.00 34.03 162 ARG A CA 1
ATOM 1210 C C . ARG A 1 162 ? -32.952 36.194 0.594 1.00 34.03 162 ARG A C 1
ATOM 1212 O O . ARG A 1 162 ? -31.810 36.613 0.765 1.00 34.03 162 ARG A O 1
ATOM 1219 N N . TRP A 1 163 ? -33.234 35.295 -0.346 1.00 25.53 163 TRP A N 1
ATOM 1220 C CA . TRP A 1 163 ? -32.240 34.802 -1.302 1.00 25.53 163 TRP A CA 1
ATOM 1221 C C . TRP A 1 163 ? -31.903 35.900 -2.321 1.00 25.53 163 TRP A C 1
ATOM 1223 O O . TRP A 1 163 ? -32.706 36.218 -3.201 1.00 25.53 163 TRP A O 1
ATOM 1233 N N . ARG A 1 164 ? -30.706 36.494 -2.227 1.00 27.91 164 ARG A N 1
ATOM 1234 C CA . ARG A 1 164 ? -30.122 37.242 -3.350 1.00 27.91 164 ARG A CA 1
ATOM 1235 C C . ARG A 1 164 ? -29.668 36.234 -4.405 1.00 27.91 164 ARG A C 1
ATOM 1237 O O . ARG A 1 164 ? -28.787 35.421 -4.150 1.00 27.91 164 ARG A O 1
ATOM 1244 N N . ARG A 1 165 ? -30.268 36.309 -5.597 1.00 30.61 165 ARG A N 1
ATOM 1245 C CA . ARG A 1 165 ? -29.765 35.651 -6.811 1.00 30.61 165 ARG A CA 1
ATOM 1246 C C . ARG A 1 165 ? -28.385 36.216 -7.149 1.00 30.61 165 ARG A C 1
ATOM 1248 O O . ARG A 1 165 ? -28.253 37.429 -7.305 1.00 30.61 165 ARG A O 1
ATOM 1255 N N . MET A 1 166 ? -27.407 35.345 -7.366 1.00 23.61 166 MET A N 1
ATOM 1256 C CA . MET A 1 166 ? -26.311 35.626 -8.291 1.00 23.61 166 MET A CA 1
ATOM 1257 C C . MET A 1 166 ? -26.365 34.640 -9.449 1.00 23.61 166 MET A C 1
ATOM 1259 O O . MET A 1 166 ? -26.840 33.514 -9.320 1.00 23.61 166 MET A O 1
ATOM 1263 N N . ARG A 1 167 ? -26.009 35.185 -10.608 1.00 26.38 167 ARG A N 1
ATOM 1264 C CA . ARG A 1 167 ? -26.372 34.752 -11.952 1.00 26.38 167 ARG A CA 1
ATOM 1265 C C . ARG A 1 167 ? -25.575 33.529 -12.379 1.00 26.38 167 ARG A C 1
ATOM 1267 O O . ARG A 1 167 ? -24.381 33.441 -12.120 1.00 26.38 167 ARG A O 1
ATOM 1274 N N . CYS A 1 168 ? -26.242 32.665 -13.132 1.00 23.16 168 CYS A N 1
ATOM 1275 C CA . CYS A 1 168 ? -25.597 31.793 -14.099 1.00 23.16 168 CYS A CA 1
ATOM 1276 C C . CYS A 1 168 ? -25.079 32.637 -15.273 1.00 23.16 168 CYS A C 1
ATOM 1278 O O . CYS A 1 168 ? -25.784 33.536 -15.733 1.00 23.16 168 CYS A O 1
ATOM 1280 N N . LEU A 1 169 ? -23.911 32.282 -15.801 1.00 25.39 169 LEU A N 1
ATOM 1281 C CA . LEU A 1 169 ? -23.595 32.410 -17.223 1.00 25.39 169 LEU A CA 1
ATOM 1282 C C . LEU A 1 169 ? -22.972 31.085 -17.710 1.00 25.39 169 LEU A C 1
ATOM 1284 O O . LEU A 1 169 ? -22.509 30.303 -16.877 1.00 25.39 169 LEU A O 1
ATOM 1288 N N . PRO A 1 170 ? -23.075 30.784 -19.017 1.00 32.34 170 PRO A N 1
ATOM 1289 C CA . PRO A 1 170 ? -23.407 29.450 -19.502 1.00 32.34 170 PRO A CA 1
ATOM 1290 C C . PRO A 1 170 ? -22.308 28.834 -20.387 1.00 32.34 170 PRO A C 1
ATOM 1292 O O . PRO A 1 170 ? -21.284 29.455 -20.652 1.00 32.34 170 PRO A O 1
ATOM 1295 N N . ASN A 1 171 ? -22.622 27.639 -20.896 1.00 25.77 171 ASN A N 1
ATOM 1296 C CA . ASN A 1 171 ? -22.005 26.891 -22.001 1.00 25.77 171 ASN A CA 1
ATOM 1297 C C . ASN A 1 171 ? -21.027 25.774 -21.622 1.00 25.77 171 ASN A C 1
ATOM 1299 O O . ASN A 1 171 ? -19.812 25.927 -21.660 1.00 25.77 171 ASN A O 1
ATOM 1303 N N . TRP A 1 172 ? -21.600 24.584 -21.427 1.00 25.55 172 TRP A N 1
ATOM 1304 C CA . TRP A 1 172 ? -20.977 23.340 -21.868 1.00 25.55 172 TRP A CA 1
ATOM 1305 C C . TRP A 1 172 ? -22.063 22.381 -22.378 1.00 25.55 172 TRP A C 1
ATOM 1307 O O . TRP A 1 172 ? -23.025 22.090 -21.666 1.00 25.55 172 TRP A O 1
ATOM 1317 N N . THR A 1 173 ? -21.941 21.943 -23.631 1.00 31.41 173 THR A N 1
ATOM 1318 C CA . THR A 1 173 ? -22.798 20.933 -24.271 1.00 31.41 173 THR A CA 1
ATOM 1319 C C . THR A 1 173 ? -22.125 19.552 -24.212 1.00 31.41 173 THR A C 1
ATOM 1321 O O . THR A 1 173 ? -20.908 19.468 -24.381 1.00 31.41 173 THR A O 1
ATOM 1324 N N . PRO A 1 174 ? -22.877 18.455 -23.984 1.00 30.62 174 PRO A N 1
ATOM 1325 C CA . PRO A 1 174 ? -22.307 17.123 -23.805 1.00 30.62 174 PRO A CA 1
ATOM 1326 C C . PRO A 1 174 ? -22.260 16.314 -25.112 1.00 30.62 174 PRO A C 1
ATOM 1328 O O . PRO A 1 174 ? -23.258 16.203 -25.824 1.00 30.62 174 PRO A O 1
ATOM 1331 N N . GLY A 1 175 ? -21.126 15.657 -25.365 1.00 24.97 175 GLY A N 1
ATOM 1332 C CA . GLY A 1 175 ? -21.021 14.472 -26.221 1.00 24.97 175 GLY A CA 1
ATOM 1333 C C . GLY A 1 175 ? -20.820 13.216 -25.360 1.00 24.97 175 GLY A C 1
ATOM 1334 O O . GLY A 1 175 ? -19.937 13.191 -24.508 1.00 24.97 175 GLY A O 1
ATOM 1335 N N . ARG A 1 176 ? -21.685 12.211 -25.557 1.00 26.70 176 ARG A N 1
ATOM 1336 C CA . ARG A 1 176 ? -21.680 10.826 -25.006 1.00 26.70 176 ARG A CA 1
ATOM 1337 C C . ARG A 1 176 ? -20.317 10.136 -25.222 1.00 26.70 176 ARG A C 1
ATOM 1339 O O . ARG A 1 176 ? -19.685 10.457 -26.217 1.00 26.70 176 ARG A O 1
ATOM 1346 N N . SER A 1 177 ? -19.815 9.114 -24.517 1.00 31.59 177 SER A N 1
ATOM 1347 C 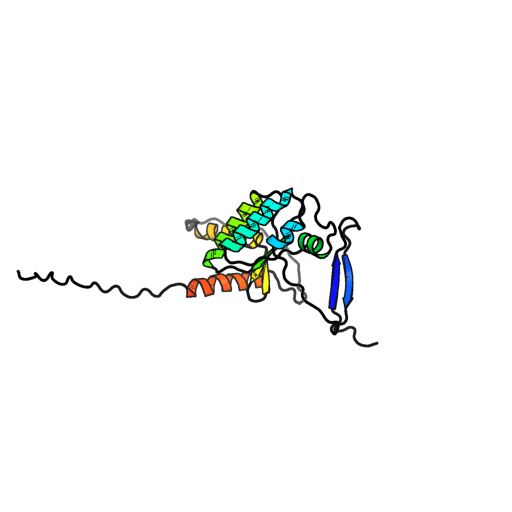CA . SER A 1 177 ? -20.054 8.265 -23.315 1.00 31.59 177 SER A CA 1
ATOM 1348 C C . SER A 1 177 ? -18.867 7.249 -23.308 1.00 31.59 177 SER A C 1
ATOM 1350 O O . SER A 1 177 ? -18.228 7.121 -24.350 1.00 31.59 177 SER A O 1
ATOM 1352 N N . PRO A 1 178 ? -18.621 6.401 -22.285 1.00 37.53 178 PRO A N 1
ATOM 1353 C CA . PRO A 1 178 ? -18.822 6.549 -20.850 1.00 37.53 178 PRO A CA 1
ATOM 1354 C C . PRO A 1 178 ? -17.475 6.477 -20.092 1.00 37.53 178 PRO A C 1
ATOM 1356 O O . PRO A 1 178 ? -16.725 5.512 -20.200 1.00 37.53 178 PRO A O 1
ATOM 1359 N N . ALA A 1 179 ? -17.209 7.458 -19.233 1.00 28.41 179 ALA A N 1
ATOM 1360 C CA . ALA A 1 179 ? -16.360 7.240 -18.068 1.00 28.41 179 ALA A CA 1
ATOM 1361 C C . ALA A 1 179 ? -17.286 6.844 -16.914 1.00 28.41 179 ALA A C 1
ATOM 1363 O O . ALA A 1 179 ? -18.254 7.556 -16.623 1.00 28.41 179 ALA A O 1
ATOM 1364 N N . SER A 1 180 ? -17.010 5.714 -16.267 1.00 32.66 180 SER A N 1
ATOM 1365 C CA . SER A 1 180 ? -17.604 5.334 -14.985 1.00 32.66 180 SER A CA 1
ATOM 1366 C C . SER A 1 180 ? -17.291 6.427 -13.963 1.00 32.66 180 SER A C 1
ATOM 1368 O O . SER A 1 180 ? -16.214 6.487 -13.378 1.00 32.66 180 SER A O 1
ATOM 1370 N N . SER A 1 181 ? -18.215 7.375 -13.820 1.00 32.50 181 SER A N 1
ATOM 1371 C CA . SER A 1 181 ? -18.031 8.530 -12.949 1.00 32.50 181 SER A CA 1
ATOM 1372 C C . SER A 1 181 ? -18.017 8.097 -11.482 1.00 32.50 181 SER A C 1
ATOM 1374 O O . SER A 1 181 ? -18.823 7.259 -11.084 1.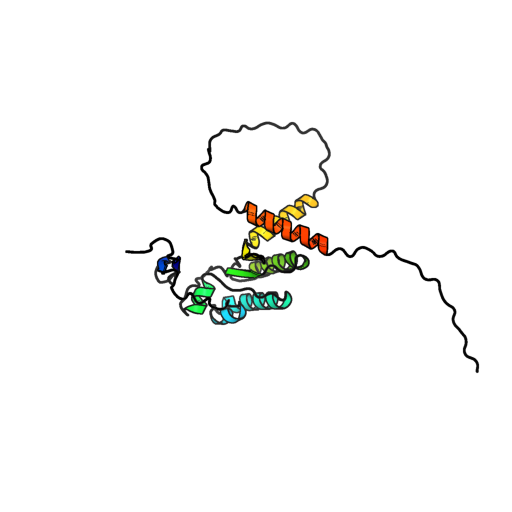00 32.50 181 SER A O 1
ATOM 1376 N N . ALA A 1 182 ? -17.195 8.747 -10.656 1.00 38.06 182 ALA A N 1
ATOM 1377 C CA . ALA A 1 182 ? -17.121 8.575 -9.198 1.00 38.06 182 ALA A CA 1
ATOM 1378 C C . ALA A 1 182 ? -18.483 8.641 -8.458 1.00 38.06 182 ALA A C 1
ATOM 1380 O O . ALA A 1 182 ? -18.608 8.197 -7.316 1.00 38.06 182 ALA A O 1
ATOM 1381 N N . ARG A 1 183 ? -19.541 9.156 -9.107 1.00 34.81 183 ARG A N 1
ATOM 1382 C CA . ARG A 1 183 ? -20.922 9.088 -8.604 1.00 34.81 183 ARG A CA 1
ATOM 1383 C C . ARG A 1 183 ? -21.466 7.656 -8.532 1.00 34.81 183 ARG A C 1
ATOM 1385 O O . ARG A 1 183 ? -22.233 7.378 -7.617 1.00 34.81 183 ARG A O 1
ATOM 1392 N N . SER A 1 184 ? -21.061 6.763 -9.436 1.00 43.50 184 SER A N 1
ATOM 1393 C CA . SER A 1 184 ? -21.496 5.358 -9.445 1.00 43.50 184 SER A CA 1
ATOM 1394 C C . SER A 1 184 ? -20.909 4.577 -8.268 1.00 43.50 184 SER A C 1
ATOM 1396 O O . SER A 1 184 ? -21.645 3.871 -7.587 1.00 43.50 184 SER A O 1
ATOM 1398 N N . THR A 1 185 ? -19.628 4.781 -7.957 1.00 47.34 185 THR A N 1
ATOM 1399 C CA . THR A 1 185 ? -18.944 4.106 -6.842 1.00 47.34 185 THR A CA 1
ATOM 1400 C C . THR A 1 185 ? -19.461 4.575 -5.482 1.00 47.34 185 THR A C 1
ATOM 1402 O O . THR A 1 185 ? -19.765 3.754 -4.621 1.00 47.34 185 THR A O 1
ATOM 1405 N N . MET A 1 186 ? -19.672 5.887 -5.290 1.00 47.94 186 MET A N 1
ATOM 1406 C CA . MET A 1 186 ? -20.279 6.393 -4.049 1.00 47.94 186 MET A CA 1
ATOM 1407 C C . MET A 1 186 ? -21.741 5.956 -3.875 1.00 47.94 186 MET A C 1
ATOM 1409 O O . MET A 1 186 ? -22.172 5.736 -2.741 1.00 47.94 186 MET A O 1
ATOM 1413 N N . ALA A 1 187 ? -22.509 5.825 -4.963 1.00 51.16 187 ALA A N 1
ATOM 1414 C CA . ALA A 1 187 ? -23.879 5.320 -4.909 1.00 51.16 187 ALA A CA 1
ATOM 1415 C C . ALA A 1 187 ? -23.909 3.825 -4.556 1.00 51.16 187 ALA A C 1
ATOM 1417 O O . ALA A 1 187 ? -24.573 3.464 -3.589 1.00 51.16 187 ALA A O 1
ATOM 1418 N N . ALA A 1 188 ? -23.124 2.991 -5.248 1.00 52.97 188 ALA A N 1
ATOM 1419 C CA . ALA A 1 188 ? -22.987 1.562 -4.955 1.00 52.97 188 ALA A CA 1
ATOM 1420 C C . ALA A 1 188 ? -22.521 1.317 -3.511 1.00 52.97 188 ALA A C 1
ATOM 1422 O O . ALA A 1 188 ? -23.071 0.470 -2.809 1.00 52.97 188 ALA A O 1
ATOM 1423 N N . MET A 1 189 ? -21.586 2.131 -3.017 1.00 53.12 189 MET A N 1
ATOM 1424 C CA . MET A 1 189 ? -21.110 2.038 -1.641 1.00 53.12 189 MET A CA 1
ATOM 1425 C C . MET A 1 189 ? -22.131 2.543 -0.617 1.00 53.12 189 MET A C 1
ATOM 1427 O O . MET A 1 189 ? -22.280 1.942 0.441 1.00 53.12 189 MET A O 1
ATOM 1431 N N . THR A 1 190 ? -22.884 3.606 -0.916 1.00 52.91 190 THR A N 1
ATOM 1432 C CA . THR A 1 190 ? -23.983 4.052 -0.041 1.00 52.91 190 THR A CA 1
ATOM 1433 C C . THR A 1 190 ? -25.062 2.978 0.049 1.00 52.91 190 THR A C 1
ATOM 1435 O O . THR A 1 190 ? -25.575 2.735 1.139 1.00 52.91 190 THR A O 1
ATOM 1438 N N . THR A 1 191 ? -25.372 2.306 -1.057 1.00 54.09 191 THR A N 1
ATOM 1439 C CA . THR A 1 191 ? -26.285 1.162 -1.102 1.00 54.09 191 THR A CA 1
ATOM 1440 C C . THR A 1 191 ? -25.735 -0.013 -0.291 1.00 54.09 191 THR A C 1
ATOM 1442 O O . THR A 1 191 ? -26.435 -0.506 0.585 1.00 54.09 191 THR A O 1
ATOM 1445 N N . TRP A 1 192 ? -24.456 -0.373 -0.446 1.00 59.84 192 TRP A N 1
ATOM 1446 C CA . TRP A 1 192 ? -23.804 -1.420 0.353 1.00 59.84 192 TRP A CA 1
ATOM 1447 C C . TRP A 1 192 ? -23.805 -1.107 1.862 1.00 59.84 192 TRP A C 1
ATOM 1449 O O . TRP A 1 192 ? -24.151 -1.974 2.665 1.00 59.84 192 TRP A O 1
ATOM 1459 N N . ILE A 1 193 ? -23.509 0.142 2.252 1.00 54.09 193 ILE A N 1
ATOM 1460 C CA . ILE A 1 193 ? -23.576 0.608 3.648 1.00 54.09 193 ILE A CA 1
ATOM 1461 C C . ILE A 1 193 ? -25.024 0.567 4.161 1.00 54.09 193 ILE A C 1
ATOM 1463 O O . ILE A 1 193 ? -25.264 0.115 5.277 1.00 54.09 193 ILE A O 1
ATOM 1467 N N . THR A 1 194 ? -26.003 1.026 3.377 1.00 50.16 194 THR A N 1
ATOM 1468 C CA . THR A 1 194 ? -27.391 1.210 3.843 1.00 50.16 194 THR A CA 1
ATOM 1469 C C . THR A 1 194 ? -28.177 -0.104 3.864 1.00 50.16 194 THR A C 1
ATOM 1471 O O . THR A 1 194 ? -28.816 -0.415 4.867 1.00 50.16 194 THR A O 1
ATOM 1474 N N . GLU A 1 195 ? -28.098 -0.914 2.806 1.00 45.06 195 GLU A N 1
ATOM 1475 C CA . GLU A 1 195 ? -28.840 -2.178 2.691 1.00 45.06 195 GLU A CA 1
ATOM 1476 C C . GLU A 1 195 ? -28.357 -3.228 3.698 1.00 45.06 195 GLU A C 1
ATOM 1478 O O . GLU A 1 195 ? -29.173 -3.938 4.286 1.00 45.06 195 GLU A O 1
ATOM 1483 N N . ARG A 1 196 ? -27.046 -3.300 3.972 1.00 49.94 196 ARG A N 1
ATOM 1484 C CA . ARG A 1 196 ? -26.497 -4.284 4.924 1.00 49.94 196 ARG A CA 1
ATOM 1485 C C . ARG A 1 196 ? -26.490 -3.811 6.377 1.00 49.94 196 ARG A C 1
ATOM 1487 O O . ARG A 1 196 ? -26.501 -4.662 7.261 1.00 49.94 196 ARG A O 1
ATOM 1494 N N . SER A 1 197 ? -26.575 -2.502 6.635 1.00 38.69 197 SER A N 1
ATOM 1495 C CA . SER A 1 197 ? -26.869 -1.984 7.984 1.00 38.69 197 SER A CA 1
ATOM 1496 C C . SER A 1 197 ? -28.314 -2.278 8.408 1.00 38.69 197 SER A C 1
ATOM 1498 O O . SER A 1 197 ? -28.569 -2.531 9.582 1.00 38.69 197 SER A O 1
ATOM 1500 N N . CYS A 1 198 ? -29.270 -2.309 7.469 1.00 32.06 198 CYS A N 1
ATOM 1501 C CA . CYS A 1 198 ? -30.664 -2.667 7.769 1.00 32.06 198 CYS A CA 1
ATOM 1502 C C . CYS A 1 198 ? -30.875 -4.169 8.022 1.00 32.06 198 CYS A C 1
ATOM 1504 O O . CYS A 1 198 ? -31.781 -4.533 8.770 1.00 32.06 198 CYS A O 1
ATOM 1506 N N . ALA A 1 199 ? -30.036 -5.042 7.457 1.00 34.75 199 ALA A N 1
ATOM 1507 C CA . ALA A 1 199 ? -30.127 -6.490 7.661 1.00 34.75 199 ALA A CA 1
ATOM 1508 C C . ALA A 1 199 ? -29.651 -6.965 9.055 1.00 34.75 199 ALA A C 1
ATOM 1510 O O . ALA A 1 199 ? -29.824 -8.136 9.385 1.00 34.75 199 ALA A O 1
ATOM 1511 N N . ALA A 1 200 ? -29.073 -6.078 9.876 1.00 31.31 200 ALA A N 1
ATOM 1512 C CA . ALA A 1 200 ? -28.483 -6.406 11.177 1.00 31.31 200 ALA A CA 1
ATOM 1513 C C . ALA A 1 200 ? -29.323 -5.969 12.397 1.00 31.31 200 ALA A C 1
ATOM 1515 O O . ALA A 1 200 ? -28.839 -6.044 13.525 1.00 31.31 200 ALA A O 1
ATOM 1516 N N . LEU A 1 201 ? -30.576 -5.535 12.215 1.00 30.64 201 LEU A N 1
ATOM 1517 C CA . LEU A 1 201 ? -31.486 -5.312 13.344 1.00 30.64 201 LEU A CA 1
ATOM 1518 C C . LEU A 1 201 ? -32.192 -6.632 13.705 1.00 30.64 201 LEU A C 1
ATOM 1520 O O . LEU A 1 201 ? -33.049 -7.077 12.935 1.00 30.64 201 LEU A O 1
ATOM 1524 N N . PRO A 1 202 ? -31.902 -7.275 14.855 1.00 30.41 202 PRO A N 1
ATOM 1525 C CA . PRO A 1 202 ? -32.762 -8.343 15.339 1.00 30.41 202 PRO A CA 1
ATOM 1526 C C . PRO A 1 202 ? -34.150 -7.753 15.602 1.00 30.41 202 PRO A C 1
ATOM 1528 O O . PRO A 1 202 ? -34.295 -6.773 16.334 1.00 30.41 202 PRO A O 1
ATOM 1531 N N . ARG A 1 203 ? -35.183 -8.344 14.988 1.00 34.53 203 ARG A N 1
ATOM 1532 C CA . ARG A 1 203 ? -36.573 -8.084 15.374 1.00 34.53 203 ARG A CA 1
ATOM 1533 C C . ARG A 1 203 ? -36.686 -8.373 16.867 1.00 34.53 203 ARG A C 1
ATOM 1535 O O . ARG A 1 203 ? -36.481 -9.509 17.288 1.00 34.53 203 ARG A O 1
ATOM 1542 N N . SER A 1 204 ? -36.983 -7.344 17.650 1.00 34.03 204 SER A N 1
ATOM 1543 C CA . SER A 1 204 ? -37.242 -7.444 19.080 1.00 34.03 204 SER A CA 1
ATOM 1544 C C . SER A 1 204 ? -38.330 -8.494 19.310 1.00 34.03 204 SER A C 1
ATOM 1546 O O . SER A 1 204 ? -39.470 -8.312 18.879 1.00 34.03 204 SER A O 1
ATOM 1548 N N . ALA A 1 205 ? -37.983 -9.609 19.951 1.00 36.81 205 ALA A N 1
ATOM 1549 C CA . ALA A 1 205 ? -38.978 -10.544 20.457 1.00 36.81 205 ALA A CA 1
ATOM 1550 C C . ALA A 1 205 ? -39.727 -9.881 21.632 1.00 36.81 205 ALA A C 1
ATOM 1552 O O . ALA A 1 205 ? -39.094 -9.180 22.428 1.00 36.81 205 ALA A O 1
ATOM 1553 N N . PRO A 1 206 ? -41.054 -10.056 21.756 1.00 32.38 206 PRO A N 1
ATOM 1554 C CA . PRO A 1 206 ? -41.806 -9.483 22.862 1.00 32.38 206 PRO A CA 1
ATOM 1555 C C . PRO A 1 206 ? -41.377 -10.111 24.194 1.00 32.38 206 PRO A C 1
ATOM 1557 O O . PRO A 1 206 ? -41.302 -11.328 24.342 1.00 32.38 206 PRO A O 1
ATOM 1560 N N . PHE A 1 207 ? -41.101 -9.244 25.165 1.00 30.17 207 PHE A N 1
ATOM 1561 C CA . PHE A 1 207 ? -40.779 -9.587 26.544 1.00 30.17 207 PHE A CA 1
ATOM 1562 C C . PHE A 1 207 ? -42.012 -10.188 27.236 1.00 30.17 207 PHE A C 1
ATOM 1564 O O . PHE A 1 207 ? -43.012 -9.499 27.435 1.00 30.17 207 PHE A O 1
ATOM 1571 N N . THR A 1 208 ? -41.947 -11.464 27.616 1.00 38.41 208 THR A N 1
ATOM 1572 C CA . THR A 1 208 ? -42.924 -12.106 28.509 1.00 38.41 208 THR A CA 1
ATOM 1573 C C . THR A 1 208 ? -42.359 -12.160 29.931 1.00 38.41 208 THR A C 1
ATOM 1575 O O . THR A 1 208 ? -41.329 -12.810 30.125 1.00 38.41 208 THR A O 1
ATOM 1578 N N . PRO A 1 209 ? -42.992 -11.534 30.939 1.00 33.34 209 PRO A N 1
ATOM 1579 C CA . PRO A 1 209 ? -42.554 -11.667 32.322 1.00 33.34 209 PRO A CA 1
ATOM 1580 C C . PRO A 1 209 ? -43.024 -13.008 32.907 1.00 33.34 209 PRO A C 1
ATOM 1582 O O . PRO A 1 209 ? -44.222 -13.280 32.988 1.00 33.34 209 PRO A O 1
ATOM 1585 N N . SER A 1 210 ? -42.087 -13.851 33.337 1.00 34.56 210 SER A N 1
ATOM 1586 C CA . SER A 1 210 ? -42.367 -15.069 34.103 1.00 34.56 210 SER A CA 1
ATOM 1587 C C . SER A 1 210 ? -42.466 -14.762 35.605 1.00 34.56 210 SER A C 1
ATOM 1589 O O . SER A 1 210 ? -41.583 -14.148 36.199 1.00 34.56 210 SER A O 1
ATOM 1591 N N . SER A 1 211 ? -43.577 -15.194 36.212 1.00 39.69 211 SER A N 1
ATOM 1592 C CA . SER A 1 211 ? -43.867 -15.131 37.655 1.00 39.69 211 SER A CA 1
ATOM 1593 C C . SER A 1 211 ? -42.965 -16.052 38.500 1.00 39.69 211 SER A C 1
ATOM 1595 O O . SER A 1 211 ? -42.442 -17.043 37.983 1.00 39.69 211 SER A O 1
ATOM 1597 N N . PRO A 1 212 ? -42.810 -15.781 39.814 1.00 39.50 212 PRO A N 1
ATOM 1598 C CA . PRO A 1 212 ? -41.873 -16.492 40.678 1.00 39.50 212 PRO A CA 1
ATOM 1599 C C . PRO A 1 212 ? -42.436 -17.847 41.127 1.00 39.50 212 PRO A C 1
ATOM 1601 O O . PRO A 1 212 ? -43.560 -17.937 41.622 1.00 39.50 212 PRO A O 1
ATOM 1604 N N . SER A 1 213 ? -41.638 -18.909 40.995 1.00 36.91 213 SER A N 1
ATOM 1605 C CA . SER A 1 213 ? -41.993 -20.244 41.489 1.00 36.91 213 SER A CA 1
ATOM 1606 C C . SER A 1 213 ? -41.236 -20.589 42.773 1.00 36.91 213 SER A C 1
ATOM 1608 O O . SER A 1 213 ? -40.012 -20.551 42.833 1.00 36.91 213 SER A O 1
ATO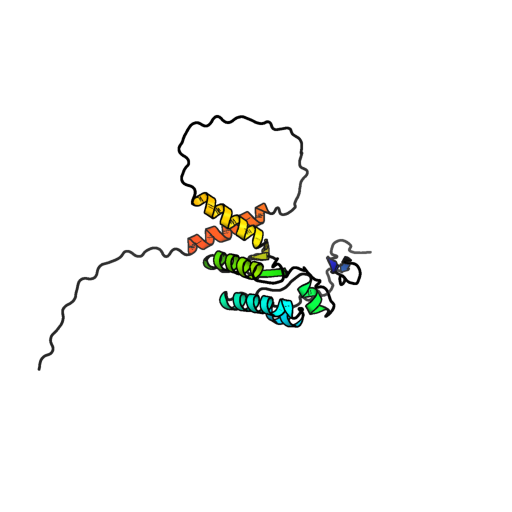M 1610 N N . ARG A 1 214 ? -42.046 -20.908 43.787 1.00 38.72 214 ARG A N 1
ATOM 1611 C CA . ARG A 1 214 ? -41.788 -21.398 45.150 1.00 38.72 214 ARG A CA 1
ATOM 1612 C C . ARG A 1 214 ? -40.481 -22.161 45.403 1.00 38.72 214 ARG A C 1
ATOM 1614 O O . ARG A 1 214 ? -40.202 -23.181 44.781 1.00 38.72 214 ARG A O 1
ATOM 1621 N N . VAL A 1 215 ? -39.829 -21.762 46.496 1.00 39.19 215 VAL A N 1
ATOM 1622 C CA . VAL A 1 215 ? -38.919 -22.581 47.310 1.00 39.19 215 VAL A CA 1
ATOM 1623 C C . VAL A 1 215 ? -39.677 -23.796 47.860 1.00 39.19 215 VAL A C 1
ATOM 1625 O O . VAL A 1 215 ? -40.768 -23.650 48.416 1.00 39.19 215 VAL A O 1
ATOM 1628 N N . ARG A 1 216 ? -39.101 -24.996 47.723 1.00 37.25 216 ARG A N 1
ATOM 1629 C CA . ARG A 1 216 ? -39.596 -26.235 48.342 1.00 37.25 216 ARG A CA 1
ATOM 1630 C C . ARG A 1 216 ? -38.594 -26.673 49.411 1.00 37.25 216 ARG A C 1
ATOM 1632 O O . ARG A 1 216 ? -37.418 -26.848 49.112 1.00 37.25 216 ARG A O 1
ATOM 1639 N N . ALA A 1 217 ? -39.072 -26.801 50.646 1.00 42.81 217 ALA A N 1
ATOM 1640 C CA . ALA A 1 217 ? -38.316 -27.295 51.792 1.00 42.81 217 ALA A CA 1
ATOM 1641 C C . ALA A 1 217 ? -37.936 -28.779 51.624 1.00 42.81 217 ALA A C 1
ATOM 1643 O O . ALA A 1 217 ? -38.715 -29.558 51.065 1.00 42.81 217 ALA A O 1
ATOM 1644 N N . MET A 1 218 ? -36.761 -29.156 52.133 1.00 36.53 218 MET A N 1
ATOM 1645 C CA . MET A 1 218 ? -36.358 -30.551 52.339 1.00 36.53 218 MET A CA 1
ATOM 1646 C C . MET A 1 218 ? -36.836 -31.044 53.710 1.00 36.53 218 MET A C 1
ATOM 1648 O O . MET A 1 218 ? -36.798 -30.258 54.660 1.00 36.53 218 MET A O 1
ATOM 1652 N N . PRO A 1 219 ? -37.271 -32.309 53.847 1.00 53.84 219 PRO A N 1
ATOM 1653 C CA . PRO A 1 219 ? -37.421 -32.920 55.154 1.00 53.84 219 PRO A CA 1
ATOM 1654 C C . PRO A 1 219 ? -36.088 -33.506 55.648 1.00 53.84 219 PRO A C 1
ATOM 1656 O O . PRO A 1 219 ? -35.190 -33.793 54.858 1.00 53.84 219 PRO A O 1
ATOM 1659 N N . THR A 1 220 ? -36.038 -33.608 56.974 1.00 52.59 220 THR A N 1
ATOM 1660 C CA . THR A 1 220 ? -34.964 -34.000 57.905 1.00 52.59 220 THR A CA 1
ATOM 1661 C C . THR A 1 220 ? -34.129 -35.211 57.533 1.00 52.59 220 THR A C 1
ATOM 1663 O O . THR A 1 220 ? -34.744 -36.228 57.141 1.00 52.59 220 THR A O 1
#

Sequence (220 aa):
GANDRDDIAVGLPLPPALGKLRLGFFIPADSGINAIAAVSPAEAARSVPTTLRPQLEAITALAVRLGLRPAVFGALLWQHLTELAYLRPGSDIDLLWPAPRPDRLDELLEDLAALDAAGPARLDGEIVLPAGEAVNWRELHGALRRRAGRRSRPPMPTGSARWRRMRCLPNWTPGRSPASSARSTMAAMTTWITERSCAALPRSAPFTPSSPSRVRAMPT